Protein AF-0000000073686606 (afdb_homodimer)

Foldseek 3Di:
DPDPDPDPDDDDPDPVVVVVVVVVVVVCVVVPCQVVCVVVVQWHADPVFFQDIGGDPNVVVVVVVVVVVVVVVCVVVPADEDEFDQKDFCVLCVVVVNNVVQPPWWAWDDDDPTIMTGAQDCVSRVVCVVVVDDDDLVCPWHKYWYFDKHATRDDRVPRDPPPGGRIDTDRDMDIHHDPVCCVVVVD/DPDPDPDPDDDDPDPVVVVVVVVVVVVCVVVPCQVVCVVVVQWDADPVFFQDIGGDPNVVVVVVVVVVVVVVVCVVVPADEDEFDQKDFCVLCVVVVNNPVQVPWWAWDDDDPTIMTGAQDCVSRVVCVVVVDDDDLVCPWHKYWYFDKHATRDDRVPRDPPPGGRIDTDRDMDIHHDPVCCVVVVD

pLDDT: mean 83.79, std 16.21, range [30.33, 97.81]

Solvent-accessible surface area (backbone atoms only — not comparable to full-atom values): 20930 Å² total; per-residue (Å²): 133,82,76,81,70,84,74,82,80,82,87,56,97,42,70,63,56,41,48,50,47,49,50,50,47,50,53,47,55,68,62,27,60,65,54,48,26,47,76,66,47,19,36,51,75,46,85,55,27,68,39,28,59,33,26,30,46,61,26,29,51,55,52,49,51,50,50,52,51,50,52,52,53,35,47,76,69,61,34,36,49,33,42,60,63,48,52,31,32,48,66,60,37,49,74,68,68,40,44,80,71,42,63,79,37,34,49,52,33,72,55,94,96,43,52,28,26,41,31,70,62,62,64,69,58,51,50,50,61,63,62,70,48,92,79,60,77,84,60,53,63,43,36,41,26,31,75,47,65,26,30,34,50,61,59,78,89,64,52,44,73,90,78,33,47,26,46,49,67,49,86,47,65,47,78,47,57,49,79,82,49,41,62,63,71,75,100,132,83,77,82,72,84,74,83,80,79,87,55,96,41,70,64,56,40,50,50,48,48,49,50,48,49,52,46,56,70,62,28,60,64,53,49,27,47,76,64,48,19,35,51,75,47,86,54,26,68,40,28,60,33,27,30,47,61,25,27,50,53,51,50,51,51,50,53,50,51,51,52,53,35,48,75,70,62,33,36,49,33,41,60,64,49,52,32,32,48,66,59,38,49,72,68,67,42,43,80,71,41,63,78,38,34,50,50,34,73,54,94,94,42,52,30,25,43,31,70,61,61,63,66,58,51,50,52,61,61,61,71,49,93,76,60,78,86,61,52,64,43,37,41,27,31,74,46,67,26,31,32,50,60,59,78,91,63,50,43,73,90,78,34,46,26,46,50,69,49,87,48,66,48,77,46,59,48,76,81,49,41,62,64,70,74,100

Structure (mmCIF, N/CA/C/O backbone):
data_AF-0000000073686606-model_v1
#
loop_
_entity.id
_entity.type
_entity.pdbx_description
1 polymer 'threonine--tRNA ligase'
#
loop_
_atom_site.group_PDB
_atom_site.id
_atom_site.type_symbol
_atom_site.label_atom_id
_atom_site.label_alt_id
_atom_site.label_comp_id
_atom_site.label_asym_id
_atom_site.label_entity_id
_atom_site.label_seq_id
_atom_site.pdbx_PDB_ins_code
_atom_site.Cartn_x
_atom_site.Cartn_y
_atom_site.Cartn_z
_atom_site.occupancy
_atom_site.B_iso_or_equiv
_atom_site.auth_seq_id
_atom_site.auth_comp_id
_atom_site.auth_asym_id
_atom_site.auth_atom_id
_atom_site.pdbx_PDB_model_num
ATOM 1 N N . MET A 1 1 ? 7.488 15.188 32.594 1 30.33 1 MET A N 1
ATOM 2 C CA . MET A 1 1 ? 8.609 14.562 31.891 1 30.33 1 MET A CA 1
ATOM 3 C C . MET A 1 1 ? 9.422 15.609 31.141 1 30.33 1 MET A C 1
ATOM 5 O O . MET A 1 1 ? 8.867 16.391 30.359 1 30.33 1 MET A O 1
ATOM 9 N N . GLU A 1 2 ? 10.594 16.078 31.625 1 34.38 2 GLU A N 1
ATOM 10 C CA . GLU A 1 2 ? 11.438 17.141 31.078 1 34.38 2 GLU A CA 1
ATOM 11 C C . GLU A 1 2 ? 11.938 16.781 29.672 1 34.38 2 GLU A C 1
ATOM 13 O O . GLU A 1 2 ? 12.398 15.664 29.438 1 34.38 2 GLU A O 1
ATOM 18 N N . ALA A 1 3 ? 11.414 17.375 28.75 1 38.09 3 ALA A N 1
ATOM 19 C CA . ALA A 1 3 ? 11.75 17.125 27.359 1 38.09 3 ALA A CA 1
ATOM 20 C C . ALA A 1 3 ? 13.258 17.25 27.125 1 38.09 3 ALA A C 1
ATOM 22 O O . ALA A 1 3 ? 13.859 18.281 27.484 1 38.09 3 ALA A O 1
ATOM 23 N N . LEU A 1 4 ? 14.062 16.25 27.219 1 36.66 4 LEU A N 1
ATOM 24 C CA . LEU A 1 4 ? 15.492 16.266 26.938 1 36.66 4 LEU A CA 1
ATOM 25 C C . LEU A 1 4 ? 15.773 16.875 25.562 1 36.66 4 LEU A C 1
ATOM 27 O O . LEU A 1 4 ? 15.188 16.453 24.562 1 36.66 4 LEU A O 1
ATOM 31 N N . GLN A 1 5 ? 16.031 18.219 25.516 1 31.98 5 GLN A N 1
ATOM 32 C CA . GLN A 1 5 ? 16.438 18.906 24.297 1 31.98 5 GLN A CA 1
ATOM 33 C C . GLN A 1 5 ? 17.859 18.547 23.906 1 31.98 5 GLN A C 1
ATOM 35 O O . GLN A 1 5 ? 18.766 18.562 24.734 1 31.98 5 GLN A O 1
ATOM 40 N N . ARG A 1 6 ? 18.109 17.719 23.062 1 36.06 6 ARG A N 1
ATOM 41 C CA . ARG A 1 6 ? 19.453 17.484 22.547 1 36.06 6 ARG A CA 1
ATOM 42 C C . ARG A 1 6 ? 20.125 18.781 22.156 1 36.06 6 ARG A C 1
ATOM 44 O O . ARG A 1 6 ? 19.547 19.609 21.453 1 36.06 6 ARG A O 1
ATOM 51 N N . VAL A 1 7 ? 20.969 19.375 23.062 1 37.94 7 VAL A N 1
ATOM 52 C CA . VAL A 1 7 ? 21.766 20.562 22.75 1 37.94 7 VAL A CA 1
ATOM 53 C C . VAL A 1 7 ? 23.016 20.156 22 1 37.94 7 VAL A C 1
ATOM 55 O O . VAL A 1 7 ? 23.734 19.219 22.391 1 37.94 7 VAL A O 1
ATOM 58 N N . TYR A 1 8 ? 23.078 20.109 20.766 1 43.47 8 TYR A N 1
ATOM 59 C CA . TYR A 1 8 ? 24.312 19.922 20.016 1 43.47 8 TYR A CA 1
ATOM 60 C C . TYR A 1 8 ? 25.281 21.078 20.25 1 43.47 8 TYR A C 1
ATOM 62 O O . TYR A 1 8 ? 24.906 22.234 20.094 1 43.47 8 TYR A O 1
ATOM 70 N N . GLY A 1 9 ? 26.078 20.969 21.203 1 49.94 9 GLY A N 1
ATOM 71 C CA . GLY A 1 9 ? 27.141 21.953 21.391 1 49.94 9 GLY A CA 1
ATOM 72 C C . GLY A 1 9 ? 28.297 21.781 20.391 1 49.94 9 GLY A C 1
ATOM 73 O O . GLY A 1 9 ? 28.781 20.672 20.188 1 49.94 9 GLY A O 1
ATOM 74 N N . VAL A 1 10 ? 28.406 22.438 19.391 1 55.34 10 VAL A N 1
ATOM 75 C CA . VAL A 1 10 ? 29.547 22.469 18.484 1 55.34 10 VAL A CA 1
ATOM 76 C C . VAL A 1 10 ? 30.531 23.562 18.922 1 55.34 10 VAL A C 1
ATOM 78 O O . VAL A 1 10 ? 30.125 24.672 19.234 1 55.34 10 VAL A O 1
ATOM 81 N N . SER A 1 11 ? 31.734 23.25 19.375 1 63.41 11 SER A N 1
ATOM 82 C CA . SER A 1 11 ? 32.812 24.188 19.688 1 63.41 11 SER A CA 1
ATOM 83 C C . SER A 1 11 ? 33.719 24.406 18.5 1 63.41 11 SER A C 1
ATOM 85 O O . SER A 1 11 ? 34.031 23.469 17.766 1 63.41 11 SER A O 1
ATOM 87 N N . PHE A 1 12 ? 33.75 25.672 18.188 1 65.38 12 PHE A N 1
ATOM 88 C CA . PHE A 1 12 ? 34.656 26.031 17.109 1 65.38 12 PHE A CA 1
ATOM 89 C C . PHE A 1 12 ? 35.844 26.828 17.641 1 65.38 12 PHE A C 1
ATOM 91 O O . PHE A 1 12 ? 35.719 27.594 18.594 1 65.38 12 PHE A O 1
ATOM 98 N N . PRO A 1 13 ? 37 26.547 17.141 1 71.5 13 PRO A N 1
ATOM 99 C CA . PRO A 1 13 ? 38.188 27.297 17.562 1 71.5 13 PRO A CA 1
ATOM 100 C C . PRO A 1 13 ? 38.094 28.797 17.234 1 71.5 13 PRO A C 1
ATOM 102 O O . PRO A 1 13 ? 38.719 29.625 17.891 1 71.5 13 PRO A O 1
ATOM 105 N N . ASP A 1 14 ? 37.5 29.047 16.094 1 71.06 14 ASP A N 1
ATOM 106 C CA . ASP A 1 14 ? 37.375 30.453 15.719 1 71.06 14 ASP A CA 1
ATOM 107 C C . ASP A 1 14 ? 35.938 30.812 15.375 1 71.06 14 ASP A C 1
ATOM 109 O O . ASP A 1 14 ? 35.125 29.922 15.055 1 71.06 14 ASP A O 1
ATOM 113 N N . VAL A 1 15 ? 35.688 32.094 15.633 1 73.06 15 VAL A N 1
ATOM 114 C CA . VAL A 1 15 ? 34.375 32.656 15.445 1 73.06 15 VAL A CA 1
ATOM 115 C C . VAL A 1 15 ? 33.906 32.469 14 1 73.06 15 VAL A C 1
ATOM 117 O O . VAL A 1 15 ? 32.719 32.25 13.734 1 73.06 15 VAL A O 1
ATOM 120 N N . GLU A 1 16 ? 34.812 32.531 13.148 1 73 16 GLU A N 1
ATOM 121 C CA . GLU A 1 16 ? 34.5 32.406 11.734 1 73 16 GLU A CA 1
ATOM 122 C C . GLU A 1 16 ? 33.969 31.016 11.414 1 73 16 GLU A C 1
ATOM 124 O O . GLU A 1 16 ? 33.031 30.875 10.617 1 73 16 GLU A O 1
ATOM 129 N N . MET A 1 17 ? 34.594 30.109 11.977 1 69.88 17 MET A N 1
ATOM 130 C CA . MET A 1 17 ? 34.156 28.734 11.773 1 69.88 17 MET A CA 1
ATOM 131 C C . MET A 1 17 ? 32.781 28.516 12.359 1 69.88 17 MET A C 1
ATOM 133 O O . MET A 1 17 ? 31.953 27.797 11.789 1 69.88 17 MET A O 1
ATOM 137 N N . MET A 1 18 ? 32.625 29.234 13.438 1 68.25 18 MET A N 1
ATOM 138 C CA . MET A 1 18 ? 31.312 29.141 14.055 1 68.25 18 MET A CA 1
ATOM 139 C C . MET A 1 18 ? 30.25 29.797 13.18 1 68.25 18 MET A C 1
ATOM 141 O O . MET A 1 18 ? 29.141 29.281 13.055 1 68.25 18 MET A O 1
ATOM 145 N N . ALA A 1 19 ? 30.656 30.891 12.664 1 69.69 19 ALA A N 1
ATOM 146 C CA . ALA A 1 19 ? 29.734 31.594 11.781 1 69.69 19 ALA A CA 1
ATOM 147 C C . ALA A 1 19 ? 29.422 30.781 10.539 1 69.69 19 ALA A C 1
ATOM 149 O O . ALA A 1 19 ? 28.266 30.719 10.094 1 69.69 19 ALA A O 1
ATOM 150 N N . ALA A 1 20 ? 30.391 30.219 9.992 1 69.56 20 ALA A N 1
ATOM 151 C CA . ALA A 1 20 ? 30.203 29.375 8.812 1 69.56 20 ALA A CA 1
ATOM 152 C C . ALA A 1 20 ? 29.328 28.172 9.117 1 69.56 20 ALA A C 1
ATOM 154 O O . ALA A 1 20 ? 28.484 27.797 8.312 1 69.56 20 ALA A O 1
ATOM 155 N N . TRP A 1 21 ? 29.625 27.656 10.18 1 66.38 21 TRP A N 1
ATOM 156 C CA . TRP A 1 21 ? 28.812 26.516 10.625 1 66.38 21 TRP A CA 1
ATOM 157 C C . TRP A 1 21 ? 27.375 26.938 10.836 1 66.38 21 TRP A C 1
ATOM 159 O O . TRP A 1 21 ? 26.438 26.25 10.406 1 66.38 21 TRP A O 1
ATOM 169 N N . ALA A 1 22 ? 27.297 28.047 11.461 1 66.5 22 ALA A N 1
ATOM 170 C CA . ALA A 1 22 ? 25.953 28.547 11.711 1 66.5 22 ALA A CA 1
ATOM 171 C C . ALA A 1 22 ? 25.203 28.828 10.406 1 66.5 22 ALA A C 1
ATOM 173 O O . ALA A 1 22 ? 24.016 28.516 10.281 1 66.5 22 ALA A O 1
ATOM 174 N N . LYS A 1 23 ? 25.891 29.453 9.539 1 68 23 LYS A N 1
ATOM 175 C CA . LYS A 1 23 ? 25.297 29.719 8.227 1 68 23 LYS A CA 1
ATOM 176 C C . LYS A 1 23 ? 24.938 28.438 7.504 1 68 23 LYS A C 1
ATOM 178 O O . LYS A 1 23 ? 23.875 28.344 6.891 1 68 23 LYS A O 1
ATOM 183 N N . SER A 1 24 ? 25.797 27.531 7.527 1 65.31 24 SER A N 1
ATOM 184 C CA . SER A 1 24 ? 25.547 26.25 6.895 1 65.31 24 SER A CA 1
ATOM 185 C C . SER A 1 24 ? 24.344 25.547 7.531 1 65.31 24 SER A C 1
ATOM 187 O O . SER A 1 24 ? 23.516 24.953 6.832 1 65.31 24 SER A O 1
ATOM 189 N N . ARG A 1 25 ? 24.359 25.688 8.773 1 63.81 25 ARG A N 1
ATOM 190 C CA . ARG A 1 25 ? 23.25 25.094 9.508 1 63.81 25 ARG A CA 1
ATOM 191 C C . ARG A 1 25 ? 21.938 25.781 9.156 1 63.81 25 ARG A C 1
ATOM 193 O O . ARG A 1 25 ? 20.891 25.125 9.031 1 63.81 25 ARG A O 1
ATOM 200 N N . GLN A 1 26 ? 22.016 27.109 9.086 1 62.22 26 GLN A N 1
ATOM 201 C CA . GLN A 1 26 ? 20.828 27.859 8.703 1 62.22 26 GLN A CA 1
ATOM 202 C C . GLN A 1 26 ? 20.375 27.484 7.293 1 62.22 26 GLN A C 1
ATOM 204 O O . GLN A 1 26 ? 19.172 27.328 7.043 1 62.22 26 GLN A O 1
ATOM 209 N N . GLU A 1 27 ? 21.266 27.391 6.469 1 64.19 27 GLU A N 1
ATOM 210 C CA . GLU A 1 27 ? 20.938 26.984 5.105 1 64.19 27 GLU A CA 1
ATOM 211 C C . GLU A 1 27 ? 20.359 25.562 5.082 1 64.19 27 GLU A C 1
ATOM 213 O O . GLU A 1 27 ? 19.406 25.297 4.352 1 64.19 27 GLU A O 1
ATOM 218 N N . ALA A 1 28 ? 21 24.781 5.855 1 63.81 28 ALA A N 1
ATOM 219 C CA . ALA A 1 28 ? 20.516 23.406 5.938 1 63.81 28 ALA A CA 1
ATOM 220 C C . ALA A 1 28 ? 19.094 23.359 6.504 1 63.81 28 ALA A C 1
ATOM 222 O O . ALA A 1 28 ? 18.266 22.578 6.039 1 63.81 28 ALA A O 1
ATOM 223 N N . ARG A 1 29 ? 18.969 24.172 7.496 1 66.62 29 ARG A N 1
ATOM 224 C CA . ARG A 1 29 ? 17.641 24.219 8.109 1 66.62 29 ARG A CA 1
ATOM 225 C C . ARG A 1 29 ? 16.594 24.75 7.129 1 66.62 29 ARG A C 1
ATOM 227 O O . ARG A 1 29 ? 15.453 24.297 7.137 1 66.62 29 ARG A O 1
ATOM 234 N N . SER A 1 30 ? 17.062 25.688 6.332 1 69.12 30 SER A N 1
ATOM 235 C CA . SER A 1 30 ? 16.125 26.234 5.363 1 69.12 30 SER A CA 1
ATOM 236 C C . SER A 1 30 ? 15.781 25.234 4.27 1 69.12 30 SER A C 1
ATOM 238 O O . SER A 1 30 ? 14.742 25.328 3.623 1 69.12 30 SER A O 1
ATOM 240 N N . ARG A 1 31 ? 16.625 24.25 4.133 1 70.88 31 ARG A N 1
ATOM 241 C CA . ARG A 1 31 ? 16.422 23.25 3.096 1 70.88 31 ARG A CA 1
ATOM 242 C C . ARG A 1 31 ? 15.898 21.953 3.689 1 70.88 31 ARG A C 1
ATOM 244 O O . ARG A 1 31 ? 15.742 20.953 2.979 1 70.88 31 ARG A O 1
ATOM 251 N N . ASP A 1 32 ? 15.711 22.109 4.902 1 79.69 32 ASP A N 1
ATOM 252 C CA . ASP A 1 32 ? 15.164 20.938 5.57 1 79.69 32 ASP A CA 1
ATOM 253 C C . ASP A 1 32 ? 13.812 20.547 4.984 1 79.69 32 ASP A C 1
ATOM 255 O O . ASP A 1 32 ? 12.875 21.344 4.984 1 79.69 32 ASP A O 1
ATOM 259 N N . HIS A 1 33 ? 13.727 19.359 4.48 1 83.25 33 HIS A N 1
ATOM 260 C CA . HIS A 1 33 ? 12.523 18.922 3.791 1 83.25 33 HIS A CA 1
ATOM 261 C C . HIS A 1 33 ? 11.32 18.906 4.734 1 83.25 33 HIS A C 1
ATOM 263 O O . HIS A 1 33 ? 10.18 19.016 4.289 1 83.25 33 HIS A O 1
ATOM 269 N N . ARG A 1 34 ? 11.617 18.797 5.965 1 84.31 34 ARG A N 1
ATOM 270 C CA . ARG A 1 34 ? 10.523 18.781 6.93 1 84.31 34 ARG A CA 1
ATOM 271 C C . ARG A 1 34 ? 9.852 20.156 7.004 1 84.31 34 ARG A C 1
ATOM 273 O O . ARG A 1 34 ? 8.633 20.25 7.172 1 84.31 34 ARG A O 1
ATOM 280 N N . ARG A 1 35 ? 10.633 21.094 6.918 1 82.94 35 ARG A N 1
ATOM 281 C CA . ARG A 1 35 ? 10.102 22.453 6.922 1 82.94 35 ARG A CA 1
ATOM 282 C C . ARG A 1 35 ? 9.414 22.766 5.598 1 82.94 35 ARG A C 1
ATOM 284 O O . ARG A 1 35 ? 8.273 23.234 5.582 1 82.94 35 ARG A O 1
ATOM 291 N N . ILE A 1 36 ? 10.117 22.516 4.531 1 85 36 ILE A N 1
ATOM 292 C CA . ILE A 1 36 ? 9.609 22.812 3.197 1 85 36 ILE A CA 1
ATOM 293 C C . ILE A 1 36 ? 8.328 22.016 2.943 1 85 36 ILE A C 1
ATOM 295 O O . ILE A 1 36 ? 7.379 22.531 2.355 1 85 36 ILE A O 1
ATOM 299 N N . GLY A 1 37 ? 8.312 20.797 3.297 1 88.06 37 GLY A N 1
ATOM 300 C CA . GLY A 1 37 ? 7.148 19.938 3.092 1 88.06 37 GLY A CA 1
ATOM 301 C C . GLY A 1 37 ? 5.895 20.469 3.764 1 88.06 37 GLY A C 1
ATOM 302 O O . GLY A 1 37 ? 4.812 20.453 3.174 1 88.06 37 GLY A O 1
ATOM 303 N N . LYS A 1 38 ? 6.141 20.969 4.938 1 85.88 38 LYS A N 1
ATOM 304 C CA . LYS A 1 38 ? 5.012 21.516 5.68 1 85.88 38 LYS A CA 1
ATOM 305 C C . LYS A 1 38 ? 4.57 22.859 5.094 1 85.88 38 LYS A C 1
ATOM 307 O O . LYS A 1 38 ? 3.375 23.094 4.887 1 85.88 38 LYS A O 1
ATOM 312 N N . GLU A 1 39 ? 5.523 23.703 4.801 1 88.75 39 GLU A N 1
ATOM 313 C CA . GLU A 1 39 ? 5.223 25.031 4.289 1 88.75 39 GLU A CA 1
ATOM 314 C C . GLU A 1 39 ? 4.512 24.953 2.941 1 88.75 39 GLU A C 1
ATOM 316 O O . GLU A 1 39 ? 3.615 25.75 2.66 1 88.75 39 GLU A O 1
ATOM 321 N N . GLN A 1 40 ? 4.902 24 2.211 1 92.69 40 GLN A N 1
ATOM 322 C CA . GLN A 1 40 ? 4.328 23.859 0.876 1 92.69 40 GLN A CA 1
ATOM 323 C C . GLN A 1 40 ? 3.162 22.875 0.873 1 92.69 40 GLN A C 1
ATOM 325 O O . GLN A 1 40 ? 2.662 22.5 -0.19 1 92.69 40 GLN A O 1
ATOM 330 N N . GLU A 1 41 ? 2.775 22.438 1.996 1 93.88 41 GLU A N 1
ATOM 331 C CA . GLU A 1 41 ? 1.649 21.516 2.184 1 93.88 41 GLU A CA 1
ATOM 332 C C . GLU A 1 41 ? 1.819 20.25 1.348 1 93.88 41 GLU A C 1
ATOM 334 O O . GLU A 1 41 ? 0.889 19.828 0.66 1 93.88 41 GLU A O 1
ATOM 339 N N . LEU A 1 42 ? 3.029 19.766 1.354 1 95.56 42 LEU A N 1
ATOM 340 C CA . LEU A 1 42 ? 3.314 18.547 0.617 1 95.56 42 LEU A CA 1
ATOM 341 C C . LEU A 1 42 ? 2.941 17.312 1.438 1 95.56 42 LEU A C 1
ATOM 343 O O . LEU A 1 42 ? 2.32 16.375 0.923 1 95.56 42 LEU A O 1
ATOM 347 N N . PHE A 1 43 ? 3.355 17.312 2.688 1 96.75 43 PHE A N 1
ATOM 348 C CA . PHE A 1 43 ? 3.129 16.156 3.555 1 96.75 43 PHE A CA 1
ATOM 349 C C . PHE A 1 43 ? 3.209 16.562 5.023 1 96.75 43 PHE A C 1
ATOM 351 O O . PHE A 1 43 ? 3.58 17.703 5.34 1 96.75 43 PHE A O 1
ATOM 358 N N . PHE A 1 44 ? 2.814 15.734 5.902 1 96 44 PHE A N 1
ATOM 359 C CA . PHE A 1 44 ? 2.963 15.922 7.34 1 96 44 PHE A CA 1
ATOM 360 C C . PHE A 1 44 ? 3.033 14.578 8.055 1 96 44 PHE A C 1
ATOM 362 O O . PHE A 1 44 ? 2.922 13.531 7.422 1 96 44 PHE A O 1
ATOM 369 N N . PHE A 1 45 ? 3.369 14.641 9.312 1 95.12 45 PHE A N 1
ATOM 370 C CA . PHE A 1 45 ? 3.404 13.453 10.164 1 95.12 45 PHE A CA 1
ATOM 371 C C . PHE A 1 45 ? 2.453 13.609 11.344 1 95.12 45 PHE A C 1
ATOM 373 O O . PHE A 1 45 ? 2.094 14.727 11.719 1 95.12 45 PHE A O 1
ATOM 380 N N . HIS A 1 46 ? 1.995 12.547 11.844 1 95.31 46 HIS A N 1
ATOM 381 C CA . HIS A 1 46 ? 1.031 12.555 12.938 1 95.31 46 HIS A CA 1
ATOM 382 C C . HIS A 1 46 ? 1.372 11.5 13.984 1 95.31 46 HIS A C 1
ATOM 384 O O . HIS A 1 46 ? 1.81 10.398 13.641 1 95.31 46 HIS A O 1
ATOM 390 N N . ASP A 1 47 ? 1.019 11.742 15.195 1 94.81 47 ASP A N 1
ATOM 391 C CA . ASP A 1 47 ? 1.376 10.875 16.312 1 94.81 47 ASP A CA 1
ATOM 392 C C . ASP A 1 47 ? 0.559 9.586 16.281 1 94.81 47 ASP A C 1
ATOM 394 O O . ASP A 1 47 ? 0.961 8.57 16.859 1 94.81 47 ASP A O 1
ATOM 398 N N . LEU A 1 48 ? -0.546 9.555 15.617 1 95.06 48 LEU A N 1
ATOM 399 C CA . LEU A 1 48 ? -1.398 8.375 15.562 1 95.06 48 LEU A CA 1
ATOM 400 C C . LEU A 1 48 ? -0.913 7.402 14.492 1 95.06 48 LEU A C 1
ATOM 402 O O . LEU A 1 48 ? -1.429 6.289 14.375 1 95.06 48 LEU A O 1
ATOM 406 N N . SER A 1 49 ? 0.081 7.746 13.75 1 96.38 49 SER A N 1
ATOM 407 C CA . SER A 1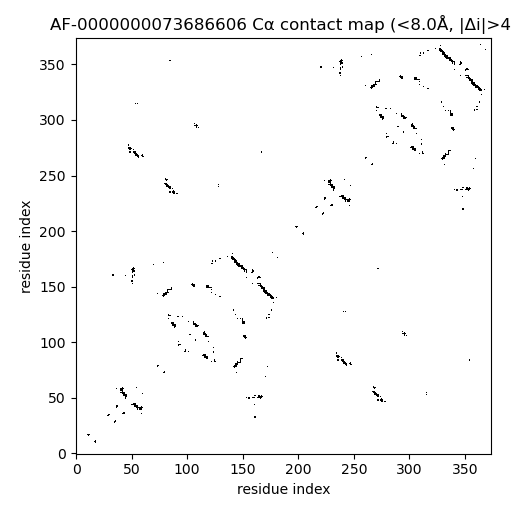 49 ? 0.8 6.879 12.82 1 96.38 49 SER A CA 1
ATOM 408 C C . SER A 1 49 ? 2.266 7.285 12.711 1 96.38 49 SER A C 1
ATOM 410 O O . SER A 1 49 ? 2.715 7.727 11.648 1 96.38 49 SER A O 1
ATOM 412 N N . PRO A 1 50 ? 2.988 7.051 13.75 1 95.56 50 PRO A N 1
ATOM 413 C CA . PRO A 1 50 ? 4.371 7.535 13.781 1 95.56 50 PRO A CA 1
ATOM 414 C C . PRO A 1 50 ? 5.254 6.867 12.727 1 95.56 50 PRO A C 1
ATOM 416 O O . PRO A 1 50 ? 5.176 5.652 12.531 1 95.56 50 PRO A O 1
ATOM 419 N N . GLY A 1 51 ? 6.086 7.688 12.109 1 95.06 51 GLY A N 1
ATOM 420 C CA . GLY A 1 51 ? 7.027 7.172 11.125 1 95.06 51 GLY A CA 1
ATOM 421 C C . GLY A 1 51 ? 6.395 6.934 9.766 1 95.06 51 GLY A C 1
ATOM 422 O O . GLY A 1 51 ? 7.035 6.387 8.867 1 95.06 51 GLY A O 1
ATOM 423 N N . SER A 1 52 ? 5.141 7.301 9.594 1 97.06 52 SER A N 1
ATOM 424 C CA . SER A 1 52 ? 4.43 7.176 8.32 1 97.06 52 SER A CA 1
ATOM 425 C C . SER A 1 52 ? 3.969 8.539 7.809 1 97.06 52 SER A C 1
ATOM 427 O O . SER A 1 52 ? 3.252 9.258 8.508 1 97.06 52 SER A O 1
ATOM 429 N N . CYS A 1 53 ? 4.336 8.789 6.617 1 96.75 53 CYS A N 1
ATOM 430 C CA . CYS A 1 53 ? 4.082 10.102 6.035 1 96.75 53 CYS A CA 1
ATOM 431 C C . CYS A 1 53 ? 2.662 10.188 5.484 1 96.75 53 CYS A C 1
ATOM 433 O O . CYS A 1 53 ? 2.18 9.25 4.855 1 96.75 53 CYS A O 1
ATOM 435 N N . PHE A 1 54 ? 1.992 11.312 5.75 1 97.81 54 PHE A N 1
ATOM 436 C CA . PHE A 1 54 ? 0.756 11.688 5.074 1 97.81 54 PHE A CA 1
ATOM 437 C C . PHE A 1 54 ? 1.042 12.609 3.896 1 97.81 54 PHE A C 1
ATOM 439 O O . PHE A 1 54 ? 1.435 13.766 4.086 1 97.81 54 PHE A O 1
ATOM 446 N N . PHE A 1 55 ? 0.826 12.125 2.727 1 97.75 55 PHE A N 1
ATOM 447 C CA . PHE A 1 55 ? 1.025 12.992 1.57 1 97.75 55 PHE A CA 1
ATOM 448 C C . PHE A 1 55 ? -0.26 13.734 1.22 1 97.75 55 PHE A C 1
ATOM 450 O O . PHE A 1 55 ? -1.275 13.109 0.905 1 97.75 55 PHE A O 1
ATOM 457 N N . LEU A 1 56 ? -0.184 15.008 1.274 1 97.5 56 LEU A N 1
ATOM 458 C CA . LEU A 1 56 ? -1.29 15.875 0.876 1 97.5 56 LEU A CA 1
ATOM 459 C C . LEU A 1 56 ? -1.365 15.992 -0.642 1 97.5 56 LEU A C 1
ATOM 461 O O . LEU A 1 56 ? -0.554 15.406 -1.357 1 97.5 56 LEU A O 1
ATOM 465 N N . PRO A 1 57 ? -2.346 16.656 -1.167 1 97 57 PRO A N 1
ATOM 466 C CA . PRO A 1 57 ? -2.559 16.641 -2.615 1 97 57 PRO A CA 1
ATOM 467 C C . PRO A 1 57 ? -1.314 17.031 -3.402 1 97 57 PRO A C 1
ATOM 469 O O . PRO A 1 57 ? -0.944 16.375 -4.367 1 97 57 PRO A O 1
ATOM 472 N N . ARG A 1 58 ? -0.678 18.062 -3.016 1 96.62 58 ARG A N 1
ATOM 473 C CA . ARG A 1 58 ? 0.524 18.484 -3.725 1 96.62 58 ARG A CA 1
ATOM 474 C C . ARG A 1 58 ? 1.642 17.453 -3.574 1 96.62 58 ARG A C 1
ATOM 476 O O . ARG A 1 58 ? 2.381 17.188 -4.527 1 96.62 58 ARG A O 1
ATOM 483 N N . GLY A 1 59 ? 1.767 16.938 -2.395 1 96.69 59 GLY A N 1
ATOM 484 C CA . GLY A 1 59 ? 2.746 15.875 -2.172 1 96.69 59 GLY A CA 1
ATOM 485 C C . GLY A 1 59 ? 2.445 14.609 -2.949 1 96.69 59 GLY A C 1
ATOM 486 O O . GLY A 1 59 ? 3.354 13.984 -3.496 1 96.69 59 GLY A O 1
ATOM 487 N N . ALA A 1 60 ? 1.205 14.266 -2.969 1 96.81 60 ALA A N 1
ATOM 488 C CA . ALA A 1 60 ? 0.783 13.086 -3.715 1 96.81 60 ALA A CA 1
ATOM 489 C C . ALA A 1 60 ? 1.075 13.242 -5.203 1 96.81 60 ALA A C 1
ATOM 491 O O . ALA A 1 60 ? 1.415 12.273 -5.883 1 96.81 60 ALA A O 1
ATOM 492 N N . PHE A 1 61 ? 0.933 14.414 -5.703 1 95.94 61 PHE A N 1
ATOM 493 C CA . PHE A 1 61 ? 1.24 14.695 -7.102 1 95.94 61 PHE A CA 1
ATOM 494 C C . PHE A 1 61 ? 2.711 14.422 -7.398 1 95.94 61 PHE A C 1
ATOM 496 O O . PHE A 1 61 ? 3.037 13.758 -8.383 1 95.94 61 PHE A O 1
ATOM 503 N N . VAL A 1 62 ? 3.525 14.938 -6.562 1 95.5 62 VAL A N 1
ATOM 504 C CA . VAL A 1 62 ? 4.961 14.727 -6.723 1 95.5 62 VAL A CA 1
ATOM 505 C C . VAL A 1 62 ? 5.277 13.234 -6.605 1 95.5 62 VAL A C 1
ATOM 507 O O . VAL A 1 62 ? 6.031 12.688 -7.414 1 95.5 62 VAL A O 1
ATOM 510 N N . TYR A 1 63 ? 4.707 12.609 -5.617 1 94.81 63 TYR A N 1
ATOM 511 C CA . TYR A 1 63 ? 4.879 11.18 -5.391 1 94.81 63 TYR A CA 1
ATOM 512 C C . TYR A 1 63 ? 4.52 10.383 -6.637 1 94.81 63 TYR A C 1
ATOM 514 O O . TYR A 1 63 ? 5.301 9.547 -7.094 1 94.81 63 TYR A O 1
ATOM 522 N N . ARG A 1 64 ? 3.432 10.641 -7.172 1 93.5 64 ARG A N 1
ATOM 523 C CA . ARG A 1 64 ? 2.941 9.922 -8.344 1 93.5 64 ARG A CA 1
ATOM 524 C C . ARG A 1 64 ? 3.834 10.18 -9.555 1 93.5 64 ARG A C 1
ATOM 526 O O . ARG A 1 64 ? 4.074 9.273 -10.359 1 93.5 64 ARG A O 1
ATOM 533 N N . ALA A 1 65 ? 4.238 11.391 -9.688 1 95.12 65 ALA A N 1
ATOM 534 C CA . ALA A 1 65 ? 5.133 11.727 -10.789 1 95.12 65 ALA A CA 1
ATOM 535 C C . ALA A 1 65 ? 6.418 10.906 -10.719 1 95.12 65 ALA A C 1
ATOM 537 O O . ALA A 1 65 ? 6.926 10.438 -11.742 1 95.12 65 ALA A O 1
ATOM 538 N N . LEU A 1 66 ? 6.926 10.758 -9.523 1 94.5 66 LEU A N 1
ATOM 539 C CA . LEU A 1 66 ? 8.133 9.961 -9.328 1 94.5 66 LEU A CA 1
ATOM 540 C C . LEU A 1 66 ? 7.867 8.492 -9.656 1 94.5 66 LEU A C 1
ATOM 542 O O . LEU A 1 66 ? 8.695 7.84 -10.297 1 94.5 66 LEU A O 1
ATOM 546 N N . VAL A 1 67 ? 6.77 7.992 -9.211 1 93.75 67 VAL A N 1
ATOM 547 C CA . VAL A 1 67 ? 6.398 6.609 -9.492 1 93.75 67 VAL A CA 1
ATOM 548 C C . VAL A 1 67 ? 6.293 6.398 -11.008 1 93.75 67 VAL A C 1
ATOM 550 O O . VAL A 1 67 ? 6.801 5.41 -11.539 1 93.75 67 VAL A O 1
ATOM 553 N N . ASP A 1 68 ? 5.641 7.324 -11.68 1 93.06 68 ASP A N 1
ATOM 554 C CA . ASP A 1 68 ? 5.48 7.23 -13.125 1 93.06 68 ASP A CA 1
ATOM 555 C C . ASP A 1 68 ? 6.836 7.234 -13.828 1 93.06 68 ASP A C 1
ATOM 557 O O . ASP A 1 68 ? 7.051 6.477 -14.781 1 93.06 68 ASP A O 1
ATOM 561 N N . PHE A 1 69 ? 7.703 8.094 -13.305 1 95.12 69 PHE A N 1
ATOM 562 C CA . PHE A 1 69 ? 9.047 8.156 -13.867 1 95.12 69 PHE A CA 1
ATOM 563 C C . PHE A 1 69 ? 9.758 6.816 -13.703 1 95.12 69 PHE A C 1
ATOM 565 O O . PHE A 1 69 ? 10.336 6.293 -14.664 1 95.12 69 PHE A O 1
ATOM 572 N N . MET A 1 70 ? 9.719 6.242 -12.531 1 94.38 70 MET A N 1
ATOM 573 C CA . MET A 1 70 ? 10.383 4.973 -12.25 1 94.38 70 MET A CA 1
ATOM 574 C C . MET A 1 70 ? 9.766 3.844 -13.062 1 94.38 70 MET A C 1
ATOM 576 O O . MET A 1 70 ? 10.477 2.939 -13.516 1 94.38 70 MET A O 1
ATOM 580 N N . ARG A 1 71 ? 8.5 3.871 -13.156 1 94.19 71 ARG A N 1
ATOM 581 C CA . ARG A 1 71 ? 7.809 2.867 -13.953 1 94.19 71 ARG A CA 1
ATOM 582 C C . ARG A 1 71 ? 8.297 2.879 -15.398 1 94.19 71 ARG A C 1
ATOM 584 O O . ARG A 1 71 ? 8.492 1.822 -16 1 94.19 71 ARG A O 1
ATOM 591 N N . GLU A 1 72 ? 8.461 4.07 -15.977 1 94.88 72 GLU A N 1
ATOM 592 C CA . GLU A 1 72 ? 8.977 4.199 -17.328 1 94.88 72 GLU A CA 1
ATOM 593 C C . GLU A 1 72 ? 10.391 3.635 -17.438 1 94.88 72 GLU A C 1
ATOM 595 O O . GLU A 1 72 ? 10.727 2.951 -18.406 1 94.88 72 GLU A O 1
ATOM 600 N N . GLU A 1 73 ? 11.188 3.953 -16.422 1 94.5 73 GLU A N 1
ATOM 601 C CA . GLU A 1 73 ? 12.547 3.42 -16.406 1 94.5 73 GLU A CA 1
ATOM 602 C C . GLU A 1 73 ? 12.539 1.896 -16.328 1 94.5 73 GLU A C 1
ATOM 604 O O . GLU A 1 73 ? 13.328 1.234 -17 1 94.5 73 GLU A O 1
ATOM 609 N N . ASP A 1 74 ? 11.68 1.401 -15.492 1 94 74 ASP A N 1
ATOM 610 C CA . ASP A 1 74 ? 11.555 -0.048 -15.375 1 94 74 ASP A CA 1
ATOM 611 C C . ASP A 1 74 ? 11.18 -0.68 -16.719 1 94 74 ASP A C 1
ATOM 613 O O . ASP A 1 74 ? 11.773 -1.687 -17.109 1 94 74 ASP A O 1
ATOM 617 N N . ARG A 1 75 ? 10.273 -0.135 -17.406 1 93.62 75 ARG A N 1
ATOM 618 C CA . ARG A 1 75 ? 9.844 -0.646 -18.703 1 93.62 75 ARG A CA 1
ATOM 619 C C . ARG A 1 75 ? 10.992 -0.624 -19.703 1 93.62 75 ARG A C 1
ATOM 621 O O . ARG A 1 75 ? 11.188 -1.579 -20.453 1 93.62 75 ARG A O 1
ATOM 628 N N . ARG A 1 76 ? 11.727 0.386 -19.688 1 94.75 76 ARG A N 1
ATOM 629 C CA . ARG A 1 76 ? 12.859 0.53 -20.609 1 94.75 76 ARG A CA 1
ATOM 630 C C . ARG A 1 76 ? 13.898 -0.559 -20.359 1 94.75 76 ARG A C 1
ATOM 632 O O . ARG A 1 76 ? 14.641 -0.931 -21.281 1 94.75 76 ARG A O 1
ATOM 639 N N . HIS A 1 77 ? 13.914 -1.011 -19.156 1 94 77 HIS A N 1
ATOM 640 C CA . HIS A 1 77 ? 14.914 -2.016 -18.797 1 94 77 HIS A CA 1
ATOM 641 C C . HIS A 1 77 ? 14.281 -3.402 -18.703 1 94 77 HIS A C 1
ATOM 643 O O . HIS A 1 77 ? 14.828 -4.293 -18.047 1 94 77 HIS A O 1
ATOM 649 N N . ASP A 1 78 ? 13.086 -3.539 -19.188 1 94.25 78 ASP A N 1
ATOM 650 C CA . ASP A 1 78 ? 12.406 -4.809 -19.422 1 94.25 78 ASP A CA 1
ATOM 651 C C . ASP A 1 78 ? 11.961 -5.441 -18.109 1 94.25 78 ASP A C 1
ATOM 653 O O . ASP A 1 78 ? 11.992 -6.664 -17.953 1 94.25 78 ASP A O 1
ATOM 657 N N . PHE A 1 79 ? 11.672 -4.598 -17.172 1 96.19 79 PHE A N 1
ATOM 658 C CA . PHE A 1 79 ? 11.031 -5.086 -15.953 1 96.19 79 PHE A CA 1
ATOM 659 C C . PHE A 1 79 ? 9.516 -5.129 -16.109 1 96.19 79 PHE A C 1
ATOM 661 O O . PHE A 1 79 ? 8.93 -4.234 -16.719 1 96.19 79 PHE A O 1
ATOM 668 N N . ALA A 1 80 ? 8.945 -6.18 -15.57 1 95.81 80 ALA A N 1
ATOM 669 C CA . ALA A 1 80 ? 7.492 -6.301 -15.539 1 95.81 80 ALA A CA 1
ATOM 670 C C . ALA A 1 80 ? 6.945 -5.945 -14.156 1 95.81 80 ALA A C 1
ATOM 672 O O . ALA A 1 80 ? 7.414 -6.473 -13.141 1 95.81 80 ALA A O 1
ATOM 673 N N . GLU A 1 81 ? 5.996 -5.125 -14.125 1 96.44 81 GLU A N 1
ATOM 674 C CA . GLU A 1 81 ? 5.398 -4.699 -12.867 1 96.44 81 GLU A CA 1
ATOM 675 C C . GLU A 1 81 ? 4.496 -5.789 -12.289 1 96.44 81 GLU A C 1
ATOM 677 O O . GLU A 1 81 ? 3.738 -6.426 -13.023 1 96.44 81 GLU A O 1
ATOM 682 N N . VAL A 1 82 ? 4.668 -6.07 -11.062 1 97.31 82 VAL A N 1
ATOM 683 C CA . VAL A 1 82 ? 3.812 -6.984 -10.312 1 97.31 82 VAL A CA 1
ATOM 684 C C . VAL A 1 82 ? 3.275 -6.293 -9.062 1 97.31 82 VAL A C 1
ATOM 686 O O . VAL A 1 82 ? 3.717 -5.195 -8.719 1 97.31 82 VAL A O 1
ATOM 689 N N . VAL A 1 83 ? 2.252 -6.793 -8.438 1 96.38 83 VAL A N 1
ATOM 690 C CA . VAL A 1 83 ? 1.708 -6.32 -7.168 1 96.38 83 VAL A CA 1
ATOM 691 C C . VAL A 1 83 ? 1.678 -7.465 -6.16 1 96.38 83 VAL A C 1
ATOM 693 O O . VAL A 1 83 ? 0.985 -8.461 -6.367 1 96.38 83 VAL A O 1
ATOM 696 N N . SER A 1 84 ? 2.467 -7.355 -5.117 1 96.56 84 SER A N 1
ATOM 697 C CA . SER A 1 84 ? 2.57 -8.422 -4.125 1 96.56 84 SER A CA 1
ATOM 698 C C . SER A 1 84 ? 1.904 -8.031 -2.812 1 96.56 84 SER A C 1
ATOM 700 O O . SER A 1 84 ? 1.673 -6.844 -2.561 1 96.56 84 SER A O 1
ATOM 702 N N . PRO A 1 85 ? 1.572 -8.922 -2 1 97.19 85 PRO A N 1
ATOM 703 C CA . PRO A 1 85 ? 0.953 -8.664 -0.698 1 97.19 85 PRO A CA 1
ATOM 704 C C . PRO A 1 85 ? 1.861 -7.875 0.242 1 97.19 85 PRO A C 1
ATOM 706 O O . PRO A 1 85 ? 3.055 -7.723 -0.031 1 97.19 85 PRO A O 1
ATOM 709 N N . ASN A 1 86 ? 1.213 -7.387 1.32 1 96.5 86 ASN A N 1
ATOM 710 C CA . ASN A 1 86 ? 1.949 -6.629 2.326 1 96.5 86 ASN A CA 1
ATOM 711 C C . ASN A 1 86 ? 2.209 -7.465 3.578 1 96.5 86 ASN A C 1
ATOM 713 O O . ASN A 1 86 ? 3.086 -7.137 4.375 1 96.5 86 ASN A O 1
ATOM 717 N N . VAL A 1 87 ? 1.378 -8.469 3.77 1 96.12 87 VAL A N 1
ATOM 718 C CA . VAL A 1 87 ? 1.434 -9.289 4.973 1 96.12 87 VAL A CA 1
ATOM 719 C C . VAL A 1 87 ? 1.738 -10.742 4.598 1 96.12 87 VAL A C 1
ATOM 721 O O . VAL A 1 87 ? 1.096 -11.305 3.707 1 96.12 87 VAL A O 1
ATOM 724 N N . TYR A 1 88 ? 2.715 -11.305 5.285 1 95.94 88 TYR A N 1
ATOM 725 C CA . TYR A 1 88 ? 3.104 -12.695 5.055 1 95.94 88 TYR A CA 1
ATOM 726 C C . TYR A 1 88 ? 3.25 -13.445 6.371 1 95.94 88 TYR A C 1
ATOM 728 O O . TYR A 1 88 ? 3.555 -12.844 7.406 1 95.94 88 TYR A O 1
ATOM 736 N N . SER A 1 89 ? 3.035 -14.789 6.242 1 94.94 89 SER A N 1
ATOM 737 C CA . SER A 1 89 ? 3.441 -15.648 7.348 1 94.94 89 SER A CA 1
ATOM 738 C C . SER A 1 89 ? 4.934 -15.523 7.629 1 94.94 89 SER A C 1
ATOM 740 O O . SER A 1 89 ? 5.742 -15.438 6.699 1 94.94 89 SER A O 1
ATOM 742 N N . CYS A 1 90 ? 5.27 -15.578 8.859 1 92.44 90 CYS A N 1
ATOM 743 C CA . CYS A 1 90 ? 6.68 -15.484 9.234 1 92.44 90 CYS A CA 1
ATOM 744 C C . CYS A 1 90 ? 7.461 -16.688 8.711 1 92.44 90 CYS A C 1
ATOM 746 O O . CYS A 1 90 ? 8.688 -16.641 8.617 1 92.44 90 CYS A O 1
ATOM 748 N N . GLN A 1 91 ? 6.746 -17.719 8.344 1 91.12 91 GLN A N 1
ATOM 749 C CA . GLN A 1 91 ? 7.387 -18.875 7.742 1 91.12 91 GLN A CA 1
ATOM 750 C C . GLN A 1 91 ? 8.133 -18.5 6.465 1 91.12 91 GLN A C 1
ATOM 752 O O . GLN A 1 91 ? 9.125 -19.125 6.109 1 91.12 91 GLN A O 1
ATOM 757 N N . LEU A 1 92 ? 7.648 -17.531 5.793 1 91.06 92 LEU A N 1
ATOM 758 C CA . LEU A 1 92 ? 8.305 -17.062 4.574 1 91.06 92 LEU A CA 1
ATOM 759 C C . LEU A 1 92 ? 9.711 -16.547 4.871 1 91.06 92 LEU A C 1
ATOM 761 O O . LEU A 1 92 ? 10.641 -16.812 4.109 1 91.06 92 LEU A O 1
ATOM 765 N N . TRP A 1 93 ? 9.844 -15.883 5.957 1 83.69 93 TRP A N 1
ATOM 766 C CA . TRP A 1 93 ? 11.117 -15.242 6.293 1 83.69 93 TRP A CA 1
ATOM 767 C C . TRP A 1 93 ? 12.078 -16.25 6.91 1 83.69 93 TRP A C 1
ATOM 769 O O . TRP A 1 93 ? 13.297 -16.062 6.848 1 83.69 93 TRP A O 1
ATOM 779 N N . GLU A 1 94 ? 11.531 -17.203 7.527 1 80.25 94 GLU A N 1
ATOM 780 C CA . GLU A 1 94 ? 12.359 -18.281 8.047 1 80.25 94 GLU A CA 1
ATOM 781 C C . GLU A 1 94 ? 13.047 -19.047 6.922 1 80.25 94 GLU A C 1
ATOM 783 O O . GLU A 1 94 ? 14.242 -19.359 7.008 1 80.25 94 GLU A O 1
ATOM 788 N N . VAL A 1 95 ? 12.32 -19.281 5.977 1 74.94 95 VAL A N 1
ATOM 789 C CA . VAL A 1 95 ? 12.836 -20.016 4.828 1 74.94 95 VAL A CA 1
ATOM 790 C C . VAL A 1 95 ? 13.875 -19.172 4.094 1 74.94 95 VAL A C 1
ATOM 792 O O . VAL A 1 95 ? 14.867 -19.703 3.592 1 74.94 95 VAL A O 1
ATOM 795 N N . ALA A 1 96 ? 13.633 -17.875 4.07 1 70.69 96 ALA A N 1
ATOM 796 C CA . ALA A 1 96 ? 14.492 -16.969 3.324 1 70.69 96 ALA A CA 1
ATOM 797 C C . ALA A 1 96 ? 15.773 -16.656 4.102 1 70.69 96 ALA A C 1
ATOM 799 O O . ALA A 1 96 ? 16.672 -15.984 3.594 1 70.69 96 ALA A O 1
ATOM 800 N N . GLY A 1 97 ? 15.891 -17.266 5.312 1 65.5 97 GLY A N 1
ATOM 801 C CA . GLY A 1 97 ? 17.078 -17.031 6.117 1 65.5 97 GLY A CA 1
ATOM 802 C C . GLY A 1 97 ? 17.094 -15.656 6.773 1 65.5 97 GLY A C 1
ATOM 803 O O . GLY A 1 97 ? 18.156 -15.156 7.16 1 65.5 97 GLY A O 1
ATOM 804 N N . HIS A 1 98 ? 16.047 -14.984 6.688 1 64.12 98 HIS A N 1
ATOM 805 C CA . HIS A 1 98 ? 15.984 -13.633 7.23 1 64.12 98 HIS A CA 1
ATOM 806 C C . HIS A 1 98 ? 15.445 -13.633 8.656 1 64.12 98 HIS A C 1
ATOM 808 O O . HIS A 1 98 ? 15.07 -12.586 9.188 1 64.12 98 HIS A O 1
ATOM 814 N N . ARG A 1 99 ? 15.273 -14.766 9.266 1 59.34 99 ARG A N 1
ATOM 815 C CA . ARG A 1 99 ? 14.617 -14.883 10.562 1 59.34 99 ARG A CA 1
ATOM 816 C C . ARG A 1 99 ? 15.266 -13.961 11.586 1 59.34 99 ARG A C 1
ATOM 818 O O . ARG A 1 99 ? 14.57 -13.289 12.352 1 59.34 99 ARG A O 1
ATOM 825 N N . GLN A 1 100 ? 16.453 -14.094 11.734 1 54.31 100 GLN A N 1
ATOM 826 C CA . GLN A 1 100 ? 17.156 -13.414 12.82 1 54.31 100 GLN A CA 1
ATOM 827 C C . GLN A 1 100 ? 16.938 -11.906 12.758 1 54.31 100 GLN A C 1
ATOM 829 O O . GLN A 1 100 ? 16.688 -11.258 13.781 1 54.31 100 GLN A O 1
ATOM 834 N N . HIS A 1 101 ? 17.062 -11.344 11.633 1 54.72 101 HIS A N 1
ATOM 835 C CA . HIS A 1 101 ? 17.062 -9.891 11.508 1 54.72 101 HIS A CA 1
ATOM 836 C C . HIS A 1 101 ? 15.641 -9.352 11.438 1 54.72 101 HIS A C 1
ATOM 838 O O . HIS A 1 101 ? 15.375 -8.219 11.852 1 54.72 101 HIS A O 1
ATOM 844 N N . TYR A 1 102 ? 14.773 -10.203 11.117 1 60.97 102 TYR A N 1
ATOM 845 C CA . TYR A 1 102 ? 13.383 -9.812 10.891 1 60.97 102 TYR A CA 1
ATOM 846 C C . TYR A 1 102 ? 12.648 -9.609 12.211 1 60.97 102 TYR A C 1
ATOM 848 O O . TYR A 1 102 ? 11.789 -8.734 12.328 1 60.97 102 TYR A O 1
ATOM 856 N N . SER A 1 103 ? 13.062 -10.219 13.234 1 65.25 103 SER A N 1
ATOM 857 C CA . SER A 1 103 ? 12.211 -10.32 14.422 1 65.25 103 SER A CA 1
ATOM 858 C C . SER A 1 103 ? 12.156 -9 15.172 1 65.25 103 SER A C 1
ATOM 860 O O . SER A 1 103 ? 11.078 -8.578 15.617 1 65.25 103 SER A O 1
ATOM 862 N N . GLU A 1 104 ? 13.227 -8.25 15.133 1 70.12 104 GLU A N 1
ATOM 863 C CA . GLU A 1 104 ? 13.195 -7.105 16.031 1 70.12 104 GLU A CA 1
ATOM 864 C C . GLU A 1 104 ? 12.656 -5.863 15.32 1 70.12 104 GLU A C 1
ATOM 866 O O . GLU A 1 104 ? 12.133 -4.953 15.961 1 70.12 104 GLU A O 1
ATOM 871 N N . ARG A 1 105 ? 12.75 -5.883 14.023 1 82.62 105 ARG A N 1
ATOM 872 C CA . ARG A 1 105 ? 12.406 -4.656 13.312 1 82.62 105 ARG A CA 1
ATOM 873 C C . ARG A 1 105 ? 11.227 -4.879 12.367 1 82.62 105 ARG A C 1
ATOM 875 O O . ARG A 1 105 ? 11.109 -4.203 11.344 1 82.62 105 ARG A O 1
ATOM 882 N N . THR A 1 106 ? 10.453 -5.891 12.719 1 89.31 106 THR A N 1
ATOM 883 C CA . THR A 1 106 ? 9.281 -6.16 11.891 1 89.31 106 THR A CA 1
ATOM 884 C C . THR A 1 106 ? 8.008 -6.082 12.719 1 89.31 106 THR A C 1
ATOM 886 O O . THR A 1 106 ? 8 -6.426 13.906 1 89.31 106 THR A O 1
ATOM 889 N N . PHE A 1 107 ? 6.984 -5.527 12.133 1 93.5 107 PHE A N 1
ATOM 890 C CA . PHE A 1 107 ? 5.672 -5.559 12.766 1 93.5 107 PHE A CA 1
ATOM 891 C C . PHE A 1 107 ? 5.055 -6.949 12.672 1 93.5 107 PHE A C 1
ATOM 893 O O . PHE A 1 107 ? 4.691 -7.398 11.586 1 93.5 107 PHE A O 1
ATOM 900 N N . THR A 1 108 ? 4.973 -7.586 13.828 1 92.69 108 THR A N 1
ATOM 901 C CA . THR A 1 108 ? 4.449 -8.953 13.828 1 92.69 108 THR A CA 1
ATOM 902 C C . THR A 1 108 ? 3.135 -9.023 14.602 1 92.69 108 THR A C 1
ATOM 904 O O . THR A 1 108 ? 2.898 -8.227 15.516 1 92.69 108 THR A O 1
ATOM 907 N N . PHE A 1 109 ? 2.297 -9.898 14.148 1 92.62 109 PHE A N 1
ATOM 908 C CA . PHE A 1 109 ? 1.033 -10.109 14.844 1 92.62 109 PHE A CA 1
ATOM 909 C C . PHE A 1 109 ? 0.506 -11.516 14.586 1 92.62 109 PHE A C 1
ATOM 911 O O . PHE A 1 109 ? 0.867 -12.148 13.594 1 92.62 109 PHE A O 1
ATOM 918 N N . ASP A 1 110 ? -0.349 -11.969 15.469 1 91.19 110 ASP A N 1
ATOM 919 C CA . ASP A 1 110 ? -0.864 -13.328 15.367 1 91.19 110 ASP A CA 1
ATOM 920 C C . ASP A 1 110 ? -2.223 -13.352 14.672 1 91.19 110 ASP A C 1
ATOM 922 O O . ASP A 1 110 ? -3.066 -12.492 14.922 1 91.19 110 ASP A O 1
ATOM 926 N N . VAL A 1 111 ? -2.332 -14.258 13.75 1 88.56 111 VAL A N 1
ATOM 927 C CA . VAL A 1 111 ? -3.598 -14.555 13.086 1 88.56 111 VAL A CA 1
ATOM 928 C C . VAL A 1 111 ? -3.904 -16.047 13.203 1 88.56 111 VAL A C 1
ATOM 930 O O . VAL A 1 111 ? -3.191 -16.875 12.641 1 88.56 111 VAL A O 1
ATOM 933 N N . ASP A 1 112 ? -5.043 -16.328 13.906 1 83.44 112 ASP A N 1
ATOM 934 C CA . ASP A 1 112 ? -5.375 -17.719 14.211 1 83.44 112 ASP A CA 1
ATOM 935 C C . ASP A 1 112 ? -4.219 -18.422 14.922 1 83.44 112 ASP A C 1
ATOM 937 O O . ASP A 1 112 ? -3.814 -18.016 16.016 1 83.44 112 ASP A O 1
ATOM 941 N N . LYS A 1 113 ? -3.596 -19.438 14.289 1 87.12 113 LYS A N 1
ATOM 942 C CA . LYS A 1 113 ? -2.553 -20.203 14.961 1 87.12 113 LYS A CA 1
ATOM 943 C C . LYS A 1 113 ? -1.178 -19.891 14.375 1 87.12 113 LYS A C 1
ATOM 945 O O . LYS A 1 113 ? -0.203 -20.594 14.664 1 87.12 113 LYS A O 1
ATOM 950 N N . ASP A 1 114 ? -1.122 -18.828 13.586 1 91.62 114 ASP A N 1
ATOM 951 C CA . ASP A 1 114 ? 0.138 -18.5 12.922 1 91.62 114 ASP A CA 1
ATOM 952 C C . ASP A 1 114 ? 0.548 -17.062 13.219 1 91.62 114 ASP A C 1
ATOM 954 O O . ASP A 1 114 ? -0.269 -16.25 13.672 1 91.62 114 ASP A O 1
ATOM 958 N N . THR A 1 115 ? 1.862 -16.812 13.031 1 93.25 115 THR A N 1
ATOM 959 C CA . THR A 1 115 ? 2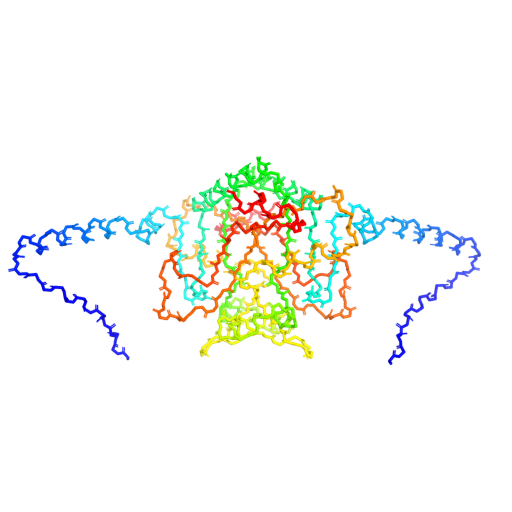.395 -15.469 13.18 1 93.25 115 THR A CA 1
ATOM 960 C C . THR A 1 115 ? 2.678 -14.852 11.812 1 93.25 115 THR A C 1
ATOM 962 O O . THR A 1 115 ? 3.277 -15.492 10.945 1 93.25 115 THR A O 1
ATOM 965 N N . PHE A 1 116 ? 2.152 -13.68 11.68 1 94.25 116 PHE A N 1
ATOM 966 C CA . PHE A 1 116 ? 2.332 -12.945 10.43 1 94.25 116 PHE A CA 1
ATOM 967 C C . PHE A 1 116 ? 3.115 -11.664 10.664 1 94.25 116 PHE A C 1
ATOM 969 O O . PHE A 1 116 ? 3.268 -11.219 11.805 1 94.25 116 PHE A O 1
ATOM 976 N N . ALA A 1 117 ? 3.672 -11.109 9.57 1 94.31 117 ALA A N 1
ATOM 977 C CA . ALA A 1 117 ? 4.426 -9.859 9.648 1 94.31 117 ALA A CA 1
ATOM 978 C C . ALA A 1 117 ? 4.168 -8.984 8.422 1 94.31 117 ALA A C 1
ATOM 980 O O . ALA A 1 117 ? 3.895 -9.492 7.336 1 94.31 117 ALA A O 1
ATOM 981 N N . LEU A 1 118 ? 4.176 -7.672 8.688 1 95.75 118 LEU A N 1
ATOM 982 C CA . LEU A 1 118 ? 4.289 -6.75 7.559 1 95.75 118 LEU A CA 1
ATOM 983 C C . LEU A 1 118 ? 5.637 -6.906 6.863 1 95.75 118 LEU A C 1
ATOM 985 O O . LEU A 1 118 ? 6.672 -7.023 7.523 1 95.75 118 LEU A O 1
ATOM 989 N N . LYS A 1 119 ? 5.59 -6.91 5.57 1 93.62 119 LYS A N 1
ATOM 990 C CA . LYS A 1 119 ? 6.828 -7.188 4.848 1 93.62 119 LYS A CA 1
ATOM 991 C C . LYS A 1 119 ? 7.805 -6.023 4.973 1 93.62 119 LYS A C 1
ATOM 993 O O . LYS A 1 119 ? 7.453 -4.875 4.688 1 93.62 119 LYS A O 1
ATOM 998 N N . PRO A 1 120 ? 9.062 -6.293 5.285 1 92.94 120 PRO A N 1
ATOM 999 C CA . PRO A 1 120 ? 10.102 -5.266 5.312 1 92.94 120 PRO A CA 1
ATOM 1000 C C . PRO A 1 120 ? 10.812 -5.109 3.973 1 92.94 120 PRO A C 1
ATOM 1002 O O . PRO A 1 120 ? 11.57 -4.156 3.777 1 92.94 120 PRO A O 1
ATOM 1005 N N . MET A 1 121 ? 10.57 -6.059 3.041 1 91.06 121 MET A N 1
ATOM 1006 C CA . MET A 1 121 ? 11.172 -6.09 1.712 1 91.06 121 MET A CA 1
ATOM 1007 C C . MET A 1 121 ? 10.328 -6.906 0.745 1 91.06 121 MET A C 1
ATOM 1009 O O . MET A 1 121 ? 9.516 -7.73 1.169 1 91.06 121 MET A O 1
ATOM 1013 N N . ASN A 1 122 ? 10.578 -6.754 -0.498 1 92.75 122 ASN A N 1
ATOM 1014 C CA . ASN A 1 122 ? 9.75 -7.418 -1.5 1 92.75 122 ASN A CA 1
ATOM 1015 C C . ASN A 1 122 ? 10.359 -8.742 -1.942 1 92.75 122 ASN A C 1
ATOM 1017 O O . ASN A 1 122 ? 9.68 -9.57 -2.551 1 92.75 122 ASN A O 1
ATOM 1021 N N . CYS A 1 123 ? 11.594 -8.969 -1.684 1 92.12 123 CYS A N 1
ATOM 1022 C CA . CYS A 1 123 ? 12.367 -10.062 -2.271 1 92.12 123 CYS A CA 1
ATOM 1023 C C . CYS A 1 123 ? 11.68 -11.398 -2.055 1 92.12 123 CYS A C 1
ATOM 1025 O O . CYS A 1 123 ? 11.445 -12.148 -3.008 1 92.12 123 CYS A O 1
ATOM 1027 N N . PRO A 1 124 ? 11.273 -11.703 -0.843 1 92.19 124 PRO A N 1
ATOM 1028 C CA . PRO A 1 124 ? 10.656 -13.016 -0.643 1 92.19 124 PRO A CA 1
ATOM 1029 C C . PRO A 1 124 ? 9.336 -13.164 -1.4 1 92.19 124 PRO A C 1
ATOM 1031 O O . PRO A 1 124 ? 9.031 -14.25 -1.909 1 92.19 124 PRO A O 1
ATOM 1034 N N . GLY A 1 125 ? 8.562 -12.094 -1.429 1 94 125 GLY A N 1
ATOM 1035 C CA . GLY A 1 125 ? 7.332 -12.133 -2.209 1 94 125 GLY A CA 1
ATOM 1036 C C . GLY A 1 125 ? 7.57 -12.391 -3.686 1 94 125 GLY A C 1
ATOM 1037 O O . GLY A 1 125 ? 6.84 -13.156 -4.312 1 94 125 GLY A O 1
ATOM 1038 N N . HIS A 1 126 ? 8.57 -11.781 -4.242 1 95.44 126 HIS A N 1
ATOM 1039 C CA . HIS A 1 126 ? 8.906 -11.977 -5.648 1 95.44 126 HIS A CA 1
ATOM 1040 C C . HIS A 1 126 ? 9.383 -13.406 -5.906 1 95.44 126 HIS A C 1
ATOM 1042 O O . HIS A 1 126 ? 9.141 -13.961 -6.98 1 95.44 126 HIS A O 1
ATOM 1048 N N . CYS A 1 127 ? 10.094 -13.977 -4.93 1 94.62 127 CYS A N 1
ATOM 1049 C CA . CYS A 1 127 ? 10.5 -15.375 -5.07 1 94.62 127 CYS A CA 1
ATOM 1050 C C . CYS A 1 127 ? 9.289 -16.281 -5.176 1 94.62 127 CYS A C 1
ATOM 1052 O O . CYS A 1 127 ? 9.273 -17.219 -5.98 1 94.62 127 CYS A O 1
ATOM 1054 N N . LEU A 1 128 ? 8.281 -16.016 -4.324 1 95.75 128 LEU A N 1
ATOM 1055 C CA . LEU A 1 128 ? 7.047 -16.797 -4.406 1 95.75 128 LEU A CA 1
ATOM 1056 C C . LEU A 1 128 ? 6.406 -16.656 -5.781 1 95.75 128 LEU A C 1
ATOM 1058 O O . LEU A 1 128 ? 5.91 -17.641 -6.344 1 95.75 128 LEU A O 1
ATOM 1062 N N . MET A 1 129 ? 6.422 -15.43 -6.297 1 96.62 129 MET A N 1
ATOM 1063 C CA . MET A 1 129 ? 5.812 -15.164 -7.594 1 96.62 129 MET A CA 1
ATOM 1064 C C . MET A 1 129 ? 6.559 -15.891 -8.711 1 96.62 129 MET A C 1
ATOM 1066 O O . MET A 1 129 ? 5.941 -16.453 -9.617 1 96.62 129 MET A O 1
ATOM 1070 N N . PHE A 1 130 ? 7.879 -15.867 -8.633 1 95.81 130 PHE A N 1
ATOM 1071 C CA . PHE A 1 130 ? 8.68 -16.578 -9.617 1 95.81 130 PHE A CA 1
ATOM 1072 C C . PHE A 1 130 ? 8.406 -18.078 -9.555 1 95.81 130 PHE A C 1
ATOM 1074 O O . PHE A 1 130 ? 8.273 -18.734 -10.586 1 95.81 130 PHE A O 1
ATOM 1081 N N . ALA A 1 131 ? 8.266 -18.578 -8.352 1 94.62 131 ALA A N 1
ATOM 1082 C CA . ALA A 1 131 ? 8.195 -20.016 -8.109 1 94.62 131 ALA A CA 1
ATOM 1083 C C . ALA A 1 131 ? 6.773 -20.531 -8.281 1 94.62 131 ALA A C 1
ATOM 1085 O O . ALA A 1 131 ? 6.527 -21.734 -8.172 1 94.62 131 ALA A O 1
ATOM 1086 N N . HIS A 1 132 ? 5.801 -19.641 -8.555 1 91.69 132 HIS A N 1
ATOM 1087 C CA . HIS A 1 132 ? 4.398 -20.031 -8.531 1 91.69 132 HIS A CA 1
ATOM 1088 C C . HIS A 1 132 ? 4.098 -21.047 -9.625 1 91.69 132 HIS A C 1
ATOM 1090 O O . HIS A 1 132 ? 3.088 -21.75 -9.562 1 91.69 132 HIS A O 1
ATOM 1096 N N . ARG A 1 133 ? 4.91 -21.172 -10.641 1 90.38 133 ARG A N 1
ATOM 1097 C CA . ARG A 1 133 ? 4.805 -22.188 -11.68 1 90.38 133 ARG A CA 1
ATOM 1098 C C . ARG A 1 133 ? 6.184 -22.578 -12.203 1 90.38 133 ARG A C 1
ATOM 1100 O O . ARG A 1 133 ? 7.148 -21.828 -12.047 1 90.38 133 ARG A O 1
ATOM 1107 N N . PRO A 1 134 ? 6.207 -23.812 -12.789 1 91.75 134 PRO A N 1
ATOM 1108 C CA . PRO A 1 134 ? 7.48 -24.156 -13.422 1 91.75 134 PRO A CA 1
ATOM 1109 C C . PRO A 1 134 ? 7.852 -23.203 -14.562 1 91.75 134 PRO A C 1
ATOM 1111 O O . PRO A 1 134 ? 6.973 -22.734 -15.281 1 91.75 134 PRO A O 1
ATOM 1114 N N . ARG A 1 135 ? 9.188 -22.953 -14.664 1 89.94 135 ARG A N 1
ATOM 1115 C CA . ARG A 1 135 ? 9.68 -22.016 -15.672 1 89.94 135 ARG A CA 1
ATOM 1116 C C . ARG A 1 135 ? 10.68 -22.703 -16.609 1 89.94 135 ARG A C 1
ATOM 1118 O O . ARG A 1 135 ? 11.484 -23.531 -16.156 1 89.94 135 ARG A O 1
ATOM 1125 N N . SER A 1 136 ? 10.461 -22.328 -17.859 1 89.25 136 SER A N 1
ATOM 1126 C CA . SER A 1 136 ? 11.43 -22.766 -18.859 1 89.25 136 SER A CA 1
ATOM 1127 C C . SER A 1 136 ? 12.656 -21.859 -18.875 1 89.25 136 SER A C 1
ATOM 1129 O O . SER A 1 136 ? 12.562 -20.672 -18.578 1 89.25 136 SER A O 1
ATOM 1131 N N . TRP A 1 137 ? 13.805 -22.438 -19.266 1 87.56 137 TRP A N 1
ATOM 1132 C CA . TRP A 1 137 ? 15.023 -21.656 -19.391 1 87.56 137 TRP A CA 1
ATOM 1133 C C . TRP A 1 137 ? 14.867 -20.547 -20.422 1 87.56 137 TRP A C 1
ATOM 1135 O O . TRP A 1 137 ? 15.492 -19.5 -20.328 1 87.56 137 TRP A O 1
ATOM 1145 N N . ARG A 1 138 ? 13.992 -20.703 -21.344 1 88.31 138 ARG A N 1
ATOM 1146 C CA . ARG A 1 138 ? 13.789 -19.75 -22.422 1 88.31 138 ARG A CA 1
ATOM 1147 C C . ARG A 1 138 ? 13.117 -18.484 -21.906 1 88.31 138 ARG A C 1
ATOM 1149 O O . ARG A 1 138 ? 13.18 -17.438 -22.562 1 88.31 138 ARG A O 1
ATOM 1156 N N . GLU A 1 139 ? 12.5 -18.609 -20.719 1 89.94 139 GLU A N 1
ATOM 1157 C CA . GLU A 1 139 ? 11.805 -17.484 -20.141 1 89.94 139 GLU A CA 1
ATOM 1158 C C . GLU A 1 139 ? 12.766 -16.578 -19.359 1 89.94 139 GLU A C 1
ATOM 1160 O O . GLU A 1 139 ? 12.414 -15.461 -18.984 1 89.94 139 GLU A O 1
ATOM 1165 N N . MET A 1 140 ? 14.055 -17.094 -19.281 1 91.06 140 MET A N 1
ATOM 1166 C CA . MET A 1 140 ? 15.016 -16.375 -18.453 1 91.06 140 MET A CA 1
ATOM 1167 C C . MET A 1 140 ? 15.758 -15.32 -19.266 1 91.06 140 MET A C 1
ATOM 1169 O O . MET A 1 140 ? 15.984 -15.5 -20.469 1 91.06 140 MET A O 1
ATOM 1173 N N . PRO A 1 141 ? 16.062 -14.195 -18.672 1 93.38 141 PRO A N 1
ATOM 1174 C CA . PRO A 1 141 ? 15.773 -13.82 -17.297 1 93.38 141 PRO A CA 1
ATOM 1175 C C . PRO A 1 141 ? 14.359 -13.266 -17.109 1 93.38 141 PRO A C 1
ATOM 1177 O O . PRO A 1 141 ? 13.773 -12.742 -18.062 1 93.38 141 PRO A O 1
ATOM 1180 N N . VAL A 1 142 ? 13.82 -13.469 -15.93 1 94 142 VAL A N 1
ATOM 1181 C CA . VAL A 1 142 ? 12.562 -12.852 -15.516 1 94 142 VAL A CA 1
ATOM 1182 C C . VAL A 1 142 ? 12.852 -11.656 -14.609 1 94 142 VAL A C 1
ATOM 1184 O O . VAL A 1 142 ? 13.656 -11.758 -13.68 1 94 142 VAL A O 1
ATOM 1187 N N . ARG A 1 143 ? 12.195 -10.523 -14.945 1 95.56 143 ARG A N 1
ATOM 1188 C CA . ARG A 1 143 ? 12.43 -9.297 -14.195 1 95.56 143 ARG A CA 1
ATOM 1189 C C . ARG A 1 143 ? 11.125 -8.742 -13.633 1 95.56 143 ARG A C 1
ATOM 1191 O O . ARG A 1 143 ? 10.211 -8.406 -14.383 1 95.56 143 ARG A O 1
ATOM 1198 N N . PHE A 1 144 ? 11.094 -8.648 -12.305 1 96.56 144 PHE A N 1
ATOM 1199 C CA . PHE A 1 144 ? 9.906 -8.109 -11.648 1 96.56 144 PHE A CA 1
ATOM 1200 C C . PHE A 1 144 ? 10.203 -6.75 -11.023 1 96.56 144 PHE A C 1
ATOM 1202 O O . PHE A 1 144 ? 11.289 -6.539 -10.461 1 96.56 144 PHE A O 1
ATOM 1209 N N . ALA A 1 145 ? 9.289 -5.879 -11.148 1 96.25 145 ALA A N 1
ATOM 1210 C CA . ALA A 1 145 ? 9.289 -4.613 -10.422 1 96.25 145 ALA A CA 1
ATOM 1211 C C . ALA A 1 145 ? 8.008 -4.441 -9.617 1 96.25 145 ALA A C 1
ATOM 1213 O O . ALA A 1 145 ? 6.926 -4.824 -10.07 1 96.25 145 ALA A O 1
ATOM 1214 N N . ASP A 1 146 ? 8.148 -3.875 -8.438 1 94.75 146 ASP A N 1
ATOM 1215 C CA . ASP A 1 146 ? 7.031 -3.746 -7.508 1 94.75 146 ASP A CA 1
ATOM 1216 C C . ASP A 1 146 ? 7.102 -2.424 -6.746 1 94.75 146 ASP A C 1
ATOM 1218 O O . ASP A 1 146 ? 8.164 -2.051 -6.238 1 94.75 146 ASP A O 1
ATOM 1222 N N . PHE A 1 147 ? 5.996 -1.749 -6.691 1 92.69 147 PHE A N 1
ATOM 1223 C CA . PHE A 1 147 ? 5.914 -0.537 -5.883 1 92.69 147 PHE A CA 1
ATOM 1224 C C . PHE A 1 147 ? 5.148 -0.797 -4.59 1 92.69 147 PHE A C 1
ATOM 1226 O O . PHE A 1 147 ? 4.371 0.047 -4.145 1 92.69 147 PHE A O 1
ATOM 1233 N N . GLY A 1 148 ? 5.312 -1.927 -4.094 1 90.56 148 GLY A N 1
ATOM 1234 C CA . GLY A 1 148 ? 4.621 -2.309 -2.871 1 90.56 148 GLY A CA 1
ATOM 1235 C C . GLY A 1 148 ? 5.102 -1.543 -1.652 1 90.56 148 GLY A C 1
ATOM 1236 O O . GLY A 1 148 ? 6.273 -1.177 -1.562 1 90.56 148 GLY A O 1
ATOM 1237 N N . VAL A 1 149 ? 4.223 -1.332 -0.74 1 94.19 149 VAL A N 1
ATOM 1238 C CA . VAL A 1 149 ? 4.523 -0.611 0.493 1 94.19 149 VAL A CA 1
ATOM 1239 C C . VAL A 1 149 ? 5.254 -1.532 1.466 1 94.19 149 VAL A C 1
ATOM 1241 O O . VAL A 1 149 ? 4.895 -2.701 1.617 1 94.19 149 VAL A O 1
ATOM 1244 N N . LEU A 1 150 ? 6.309 -1.024 2.049 1 94.5 150 LEU A N 1
ATOM 1245 C CA . LEU A 1 150 ? 7.117 -1.747 3.025 1 94.5 150 LEU A CA 1
ATOM 1246 C C . LEU A 1 150 ? 6.992 -1.112 4.406 1 94.5 150 LEU A C 1
ATOM 1248 O O . LEU A 1 150 ? 6.777 0.096 4.523 1 94.5 150 LEU A O 1
ATOM 1252 N N . HIS A 1 151 ? 7.113 -1.913 5.418 1 96.06 151 HIS A N 1
ATOM 1253 C CA . HIS A 1 151 ? 7.074 -1.438 6.797 1 96.06 151 HIS A CA 1
ATOM 1254 C C . HIS A 1 151 ? 8.234 -2 7.609 1 96.06 151 HIS A C 1
ATOM 1256 O O . HIS A 1 151 ? 8.492 -3.205 7.578 1 96.06 151 HIS A O 1
ATOM 1262 N N . ARG A 1 152 ? 8.914 -1.168 8.281 1 93.94 152 ARG A N 1
ATOM 1263 C CA . ARG A 1 152 ? 9.969 -1.529 9.227 1 93.94 152 ARG A CA 1
ATOM 1264 C C . ARG A 1 152 ? 9.75 -0.84 10.57 1 93.94 152 ARG A C 1
ATOM 1266 O O . ARG A 1 152 ? 9.508 0.366 10.625 1 93.94 152 ARG A O 1
ATOM 1273 N N . ASN A 1 153 ? 9.805 -1.646 11.602 1 93.5 153 ASN A N 1
ATOM 1274 C CA . ASN A 1 153 ? 9.555 -1.119 12.938 1 93.5 153 ASN A CA 1
ATOM 1275 C C . ASN A 1 153 ? 10.789 -0.406 13.492 1 93.5 153 ASN A C 1
ATOM 1277 O O . ASN A 1 153 ? 11.375 -0.855 14.477 1 93.5 153 ASN A O 1
ATOM 1281 N N . GLU A 1 154 ? 11.055 0.751 12.969 1 92.56 154 GLU A N 1
ATOM 1282 C CA . GLU A 1 154 ? 12.156 1.585 13.43 1 92.56 154 GLU A CA 1
ATOM 1283 C C . GLU A 1 154 ? 11.875 2.164 14.812 1 92.56 154 GLU A C 1
ATOM 1285 O O . GLU A 1 154 ? 10.758 2.582 15.102 1 92.56 154 GLU A O 1
ATOM 1290 N N . PRO A 1 155 ? 12.945 2.234 15.672 1 90.44 155 PRO A N 1
ATOM 1291 C CA . PRO A 1 155 ? 12.727 2.834 17 1 90.44 155 PRO A CA 1
ATOM 1292 C C . PRO A 1 155 ? 12.172 4.254 16.906 1 90.44 155 PRO A C 1
ATOM 1294 O O . PRO A 1 155 ? 12.57 5.027 16.047 1 90.44 155 PRO A O 1
ATOM 1297 N N . SER A 1 156 ? 11.273 4.496 17.828 1 89.19 156 SER A N 1
ATOM 1298 C CA . SER A 1 156 ? 10.586 5.781 17.844 1 89.19 156 SER A CA 1
ATOM 1299 C C . SER A 1 156 ? 11.57 6.941 17.875 1 89.19 156 SER A C 1
ATOM 1301 O O . SER A 1 156 ? 11.359 7.973 17.234 1 89.19 156 SER A O 1
ATOM 1303 N N . GLY A 1 157 ? 12.602 6.824 18.594 1 89.06 157 GLY A N 1
ATOM 1304 C CA . GLY A 1 157 ? 13.578 7.887 18.781 1 89.06 157 GLY A CA 1
ATOM 1305 C C . GLY A 1 157 ? 14.422 8.141 17.547 1 89.06 157 GLY A C 1
ATOM 1306 O O . GLY A 1 157 ? 15.125 9.148 17.453 1 89.06 157 GLY A O 1
ATOM 1307 N N . THR A 1 158 ? 14.375 7.246 16.484 1 90.44 158 THR A N 1
ATOM 1308 C CA . THR A 1 158 ? 15.227 7.363 15.312 1 90.44 158 THR A CA 1
ATOM 1309 C C . THR A 1 158 ? 14.453 7.93 14.133 1 90.44 158 THR A C 1
ATOM 1311 O O . THR A 1 158 ? 15.039 8.281 13.102 1 90.44 158 THR A O 1
ATOM 1314 N N . LEU A 1 159 ? 13.203 8.062 14.234 1 90.94 159 LEU A N 1
ATOM 1315 C CA . LEU A 1 159 ? 12.359 8.547 13.148 1 90.94 159 LEU A CA 1
ATOM 1316 C C . LEU A 1 159 ? 12.68 10 12.812 1 90.94 159 LEU A C 1
ATOM 1318 O O . LEU A 1 159 ? 12.789 10.836 13.719 1 90.94 159 LEU A O 1
ATOM 1322 N N . ARG A 1 160 ? 12.844 10.328 11.492 1 89.62 160 ARG A N 1
ATOM 1323 C CA . ARG A 1 160 ? 13.219 11.672 11.062 1 89.62 160 ARG A CA 1
ATOM 1324 C C . ARG A 1 160 ? 12.664 11.977 9.672 1 89.62 160 ARG A C 1
ATOM 1326 O O . ARG A 1 160 ? 13.297 11.656 8.664 1 89.62 160 ARG A O 1
ATOM 1333 N N . GLY A 1 161 ? 11.547 12.672 9.703 1 90.31 161 GLY A N 1
ATOM 1334 C CA . GLY A 1 161 ? 10.977 13.086 8.438 1 90.31 161 GLY A CA 1
ATOM 1335 C C . GLY A 1 161 ? 10.844 11.953 7.438 1 90.31 161 GLY A C 1
ATOM 1336 O O . GLY A 1 161 ? 10.289 10.898 7.762 1 90.31 161 GLY A O 1
ATOM 1337 N N . LEU A 1 162 ? 11.406 12.203 6.223 1 91.38 162 LEU A N 1
ATOM 1338 C CA . LEU A 1 162 ? 11.312 11.211 5.16 1 91.38 162 LEU A CA 1
ATOM 1339 C C . LEU A 1 162 ? 12.586 10.383 5.074 1 91.38 162 LEU A C 1
ATOM 1341 O O . LEU A 1 162 ? 12.703 9.5 4.223 1 91.38 162 LEU A O 1
ATOM 1345 N N . THR A 1 163 ? 13.445 10.602 5.934 1 88.19 163 THR A N 1
ATOM 1346 C CA . THR A 1 163 ? 14.742 9.938 5.855 1 88.19 163 THR A CA 1
ATOM 1347 C C . THR A 1 163 ? 14.711 8.602 6.59 1 88.19 163 THR A C 1
ATOM 1349 O O . THR A 1 163 ? 15.266 7.609 6.109 1 88.19 163 THR A O 1
ATOM 1352 N N . ARG A 1 164 ? 14.195 8.555 7.73 1 92.5 164 ARG A N 1
ATOM 1353 C CA . ARG A 1 164 ? 13.977 7.328 8.484 1 92.5 164 ARG A CA 1
ATOM 1354 C C . ARG A 1 164 ? 12.516 7.184 8.891 1 92.5 164 ARG A C 1
ATOM 1356 O O . ARG A 1 164 ? 12.031 7.918 9.758 1 92.5 164 ARG A O 1
ATOM 1363 N N . VAL A 1 165 ? 11.875 6.242 8.242 1 95.19 165 VAL A N 1
ATOM 1364 C CA . VAL A 1 165 ? 10.43 6.109 8.375 1 95.19 165 VAL A CA 1
ATOM 1365 C C . VAL A 1 165 ? 10.07 4.652 8.664 1 95.19 165 VAL A C 1
ATOM 1367 O O . VAL A 1 165 ? 10.914 3.766 8.57 1 95.19 165 VAL A O 1
ATOM 1370 N N . ARG A 1 166 ? 8.836 4.441 9.102 1 96.25 166 ARG A N 1
ATOM 1371 C CA . ARG A 1 166 ? 8.328 3.096 9.344 1 96.25 166 ARG A CA 1
ATOM 1372 C C . ARG A 1 166 ? 7.566 2.568 8.133 1 96.25 166 ARG A C 1
ATOM 1374 O O . ARG A 1 166 ? 7.309 1.367 8.023 1 96.25 166 ARG A O 1
ATOM 1381 N N . ARG A 1 167 ? 7.168 3.43 7.227 1 96.56 167 ARG A N 1
ATOM 1382 C CA . ARG A 1 167 ? 6.445 3.1 6.008 1 96.56 167 ARG A CA 1
ATOM 1383 C C . ARG A 1 167 ? 7.086 3.766 4.793 1 96.56 167 ARG A C 1
ATOM 1385 O O . ARG A 1 167 ? 7.277 4.98 4.777 1 96.56 167 ARG A O 1
ATOM 1392 N N . PHE A 1 168 ? 7.434 2.941 3.76 1 92.81 168 PHE A N 1
ATOM 1393 C CA . PHE A 1 168 ? 8.031 3.518 2.564 1 92.81 168 PHE A CA 1
ATOM 1394 C C . PHE A 1 168 ? 7.789 2.627 1.352 1 92.81 168 PHE A C 1
ATOM 1396 O O . PHE A 1 168 ? 7.297 1.505 1.488 1 92.81 168 PHE A O 1
ATOM 1403 N N . GLN A 1 169 ? 7.938 3.143 0.236 1 88.94 169 GLN A N 1
ATOM 1404 C CA . GLN A 1 169 ? 7.867 2.404 -1.021 1 88.94 169 GLN A CA 1
ATOM 1405 C C . GLN A 1 169 ? 9.195 2.455 -1.764 1 88.94 169 GLN A C 1
ATOM 1407 O O . GLN A 1 169 ? 9.789 3.525 -1.916 1 88.94 169 GLN A O 1
ATOM 1412 N N . GLN A 1 170 ? 9.688 1.299 -1.994 1 79.62 170 GLN A N 1
ATOM 1413 C CA . GLN A 1 170 ? 10.914 1.184 -2.777 1 79.62 170 GLN A CA 1
ATOM 1414 C C . GLN A 1 170 ? 10.625 0.627 -4.168 1 79.62 170 GLN A C 1
ATOM 1416 O O . GLN A 1 170 ? 9.656 -0.11 -4.359 1 79.62 170 GLN A O 1
ATOM 1421 N N . ASP A 1 171 ? 11.234 1.198 -5.145 1 77.44 171 ASP A N 1
ATOM 1422 C CA . ASP A 1 171 ? 11.203 0.545 -6.449 1 77.44 171 ASP A CA 1
ATOM 1423 C C . ASP A 1 171 ? 12.008 -0.754 -6.434 1 77.44 171 ASP A C 1
ATOM 1425 O O . ASP A 1 171 ? 13.109 -0.818 -6.98 1 77.44 171 ASP A O 1
ATOM 1429 N N . ASP A 1 172 ? 11.453 -1.608 -5.812 1 82.44 172 ASP A N 1
ATOM 1430 C CA . ASP A 1 172 ? 12.188 -2.863 -5.695 1 82.44 172 ASP A CA 1
ATOM 1431 C C . ASP A 1 172 ? 12.039 -3.707 -6.961 1 82.44 172 ASP A C 1
ATOM 1433 O O . ASP A 1 172 ? 10.922 -3.971 -7.406 1 82.44 172 ASP A O 1
ATOM 1437 N N . ALA A 1 173 ? 13.141 -4.008 -7.535 1 89 173 ALA A N 1
ATOM 1438 C CA . ALA A 1 173 ? 13.203 -4.84 -8.734 1 89 173 ALA A CA 1
ATOM 1439 C C . ALA A 1 173 ? 14.125 -6.039 -8.523 1 89 173 ALA A C 1
ATOM 1441 O O . ALA A 1 173 ? 15.141 -5.934 -7.832 1 89 173 ALA A O 1
ATOM 1442 N N . HIS A 1 174 ? 13.664 -7.137 -9.039 1 92.19 174 HIS A N 1
ATOM 1443 C CA . HIS A 1 174 ? 14.43 -8.375 -8.914 1 92.19 174 HIS A CA 1
ATOM 1444 C C . HIS A 1 174 ? 14.562 -9.07 -10.258 1 92.19 174 HIS A C 1
ATOM 1446 O O . HIS A 1 174 ? 13.609 -9.125 -11.031 1 92.19 174 HIS A O 1
ATOM 1452 N N . VAL A 1 175 ? 15.805 -9.547 -10.469 1 92.69 175 VAL A N 1
ATOM 1453 C CA . VAL A 1 175 ? 16.078 -10.312 -11.688 1 92.69 175 VAL A CA 1
ATOM 1454 C C . VAL A 1 175 ? 16.328 -11.773 -11.328 1 92.69 175 VAL A C 1
ATOM 1456 O O . VAL A 1 175 ? 17.156 -12.078 -10.461 1 92.69 175 VAL A O 1
ATOM 1459 N N . PHE A 1 176 ? 15.57 -12.609 -11.891 1 92.44 176 PHE A N 1
ATOM 1460 C CA . PHE A 1 176 ? 15.789 -14.055 -11.805 1 92.44 176 PHE A CA 1
ATOM 1461 C C . PHE A 1 176 ? 16.453 -14.578 -13.07 1 92.44 176 PHE A C 1
ATOM 1463 O O . PHE A 1 176 ? 15.898 -14.445 -14.172 1 92.44 176 PHE A O 1
ATOM 1470 N N . CYS A 1 177 ? 17.594 -15.094 -12.945 1 88.81 177 CYS A N 1
ATOM 1471 C CA . CYS A 1 177 ? 18.359 -15.5 -14.117 1 88.81 177 CYS A CA 1
ATOM 1472 C C . CYS A 1 177 ? 19.109 -16.797 -13.852 1 88.81 177 CYS A C 1
ATOM 1474 O O . CYS A 1 177 ? 19.188 -17.25 -12.711 1 88.81 177 CYS A O 1
ATOM 1476 N N . THR A 1 178 ? 19.531 -17.312 -14.945 1 84.69 178 THR A N 1
ATOM 1477 C CA . THR A 1 178 ? 20.391 -18.484 -14.812 1 84.69 178 THR A CA 1
ATOM 1478 C C . THR A 1 178 ? 21.797 -18.078 -14.344 1 84.69 178 THR A C 1
ATOM 1480 O O . THR A 1 178 ? 22.156 -16.906 -14.406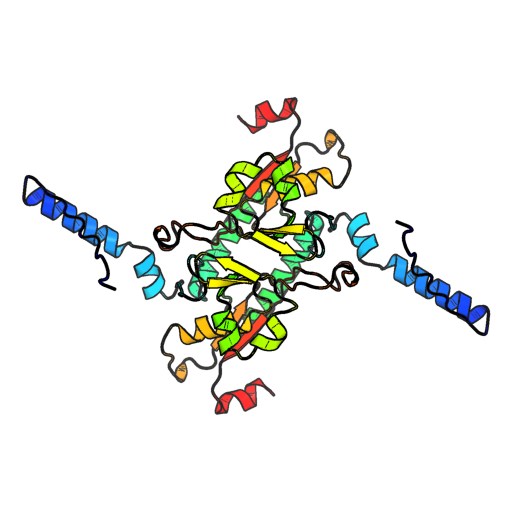 1 84.69 178 THR A O 1
ATOM 1483 N N . VAL A 1 179 ? 22.422 -19.094 -13.797 1 78.75 179 VAL A N 1
ATOM 1484 C CA . VAL A 1 179 ? 23.781 -18.828 -13.336 1 78.75 179 VAL A CA 1
ATOM 1485 C C . VAL A 1 179 ? 24.609 -18.25 -14.484 1 78.75 179 VAL A C 1
ATOM 1487 O O . VAL A 1 179 ? 25.406 -17.328 -14.281 1 78.75 179 VAL A O 1
ATOM 1490 N N . ALA A 1 180 ? 24.438 -18.797 -15.672 1 76.12 180 ALA A N 1
ATOM 1491 C CA . ALA A 1 180 ? 25.172 -18.328 -16.844 1 76.12 180 ALA A CA 1
ATOM 1492 C C . ALA A 1 180 ? 24.828 -16.875 -17.172 1 76.12 180 ALA A C 1
ATOM 1494 O O . ALA A 1 180 ? 25.719 -16.109 -17.562 1 76.12 180 ALA A O 1
ATOM 1495 N N . GLN A 1 181 ? 23.641 -16.5 -16.953 1 72.25 181 GLN A N 1
ATOM 1496 C CA . GLN A 1 181 ? 23.172 -15.156 -17.266 1 72.25 181 GLN A CA 1
ATOM 1497 C C . GLN A 1 181 ? 23.641 -14.164 -16.203 1 72.25 181 GLN A C 1
ATOM 1499 O O . GLN A 1 181 ? 23.797 -12.969 -16.484 1 72.25 181 GLN A O 1
ATOM 1504 N N . GLY A 1 182 ? 23.688 -14.547 -14.906 1 66.62 182 GLY A N 1
ATOM 1505 C CA . GLY A 1 182 ? 24.031 -13.703 -13.773 1 66.62 182 GLY A CA 1
ATOM 1506 C C . GLY A 1 182 ? 25.328 -12.945 -13.969 1 66.62 182 GLY A C 1
ATOM 1507 O O . GLY A 1 182 ? 25.438 -11.789 -13.562 1 66.62 182 GLY A O 1
ATOM 1508 N N . ARG A 1 183 ? 26.234 -13.664 -14.633 1 57.69 183 ARG A N 1
ATOM 1509 C CA . ARG A 1 183 ? 27.5 -12.992 -14.898 1 57.69 183 ARG A CA 1
ATOM 1510 C C . ARG A 1 183 ? 27.297 -11.734 -15.734 1 57.69 183 ARG A C 1
ATOM 1512 O O . ARG A 1 183 ? 27.953 -10.719 -15.508 1 57.69 183 ARG A O 1
ATOM 1519 N N . TYR A 1 184 ? 26.406 -11.781 -16.578 1 52.12 184 TYR A N 1
ATOM 1520 C CA . TYR A 1 184 ? 26.156 -10.648 -17.453 1 52.12 184 TYR A CA 1
ATOM 1521 C C . TYR A 1 184 ? 25.312 -9.586 -16.766 1 52.12 184 TYR A C 1
ATOM 1523 O O . TYR A 1 184 ? 25.5 -8.391 -16.984 1 52.12 184 TYR A O 1
ATOM 1531 N N . GLN A 1 185 ? 24.375 -10.016 -15.938 1 55.09 185 GLN A N 1
ATOM 1532 C CA . GLN A 1 185 ? 23.438 -9.094 -15.305 1 55.09 185 GLN A CA 1
ATOM 1533 C C . GLN A 1 185 ? 24.109 -8.328 -14.172 1 55.09 185 GLN A C 1
ATOM 1535 O O . GLN A 1 185 ? 23.719 -7.191 -13.875 1 55.09 185 GLN A O 1
ATOM 1540 N N . MET A 1 186 ? 24.938 -8.992 -13.453 1 49.31 186 MET A N 1
ATOM 1541 C CA . MET A 1 186 ? 25.672 -8.336 -12.367 1 49.31 186 MET A CA 1
ATOM 1542 C C . MET A 1 186 ? 26.719 -7.375 -12.922 1 49.31 186 MET A C 1
ATOM 1544 O O . MET A 1 186 ? 27.062 -6.383 -12.273 1 49.31 186 MET A O 1
ATOM 1548 N N . MET A 1 187 ? 27.109 -7.559 -14.109 1 39.16 187 MET A N 1
ATOM 1549 C CA . MET A 1 187 ? 28.094 -6.66 -14.695 1 39.16 187 MET A CA 1
ATOM 1550 C C . MET A 1 187 ? 27.438 -5.402 -15.25 1 39.16 187 MET A C 1
ATOM 1552 O O . MET A 1 187 ? 27.984 -4.309 -15.141 1 39.16 187 MET A O 1
ATOM 1556 N N . MET B 1 1 ? -6.781 -35.438 8.977 1 30.38 1 MET B N 1
ATOM 1557 C CA . MET B 1 1 ? -7.918 -34.5 9.047 1 30.38 1 MET B CA 1
ATOM 1558 C C . MET B 1 1 ? -8.75 -34.594 7.773 1 30.38 1 MET B C 1
ATOM 1560 O O . MET B 1 1 ? -8.219 -34.438 6.672 1 30.38 1 MET B O 1
ATOM 1564 N N . GLU B 1 2 ? -9.922 -35.25 7.73 1 34.47 2 GLU B N 1
ATOM 1565 C CA . GLU B 1 2 ? -10.781 -35.531 6.578 1 34.47 2 GLU B CA 1
ATOM 1566 C C . GLU B 1 2 ? -11.305 -34.219 5.973 1 34.47 2 GLU B C 1
ATOM 1568 O O . GLU B 1 2 ? -11.773 -33.344 6.695 1 34.47 2 GLU B O 1
ATOM 1573 N N . ALA B 1 3 ? -10.805 -33.906 4.922 1 39.34 3 ALA B N 1
ATOM 1574 C CA . ALA B 1 3 ? -11.172 -32.656 4.23 1 39.34 3 ALA B CA 1
ATOM 1575 C C . ALA B 1 3 ? -12.68 -32.594 4.004 1 39.34 3 ALA B C 1
ATOM 1577 O O . ALA B 1 3 ? -13.273 -33.5 3.447 1 39.34 3 ALA B O 1
ATOM 1578 N N . LEU B 1 4 ? -13.5 -32 4.844 1 36.81 4 LEU B N 1
ATOM 1579 C CA . LEU B 1 4 ? -14.93 -31.828 4.672 1 36.81 4 LEU B CA 1
ATOM 1580 C C . LEU B 1 4 ? -15.234 -31.156 3.334 1 36.81 4 LEU B C 1
ATOM 1582 O O . LEU B 1 4 ? -14.664 -30.125 3.004 1 36.81 4 LEU B O 1
ATOM 1586 N N . GLN B 1 5 ? -15.547 -31.984 2.273 1 32.25 5 GLN B N 1
ATOM 1587 C CA . GLN B 1 5 ? -15.961 -31.5 0.963 1 32.25 5 GLN B CA 1
ATOM 1588 C C . GLN B 1 5 ? -17.391 -30.969 1.005 1 32.25 5 GLN B C 1
ATOM 1590 O O . GLN B 1 5 ? -18.281 -31.625 1.539 1 32.25 5 GLN B O 1
ATOM 1595 N N . ARG B 1 6 ? -17.641 -29.797 1.116 1 35.97 6 ARG B N 1
ATOM 1596 C CA . ARG B 1 6 ? -18.984 -29.234 0.99 1 35.97 6 ARG B CA 1
ATOM 1597 C C . ARG B 1 6 ? -19.672 -29.75 -0.278 1 35.97 6 ARG B C 1
ATOM 1599 O O . ARG B 1 6 ? -19.094 -29.703 -1.362 1 35.97 6 ARG B O 1
ATOM 1606 N N . VAL B 1 7 ? -20.5 -30.828 -0.159 1 37.97 7 VAL B N 1
ATOM 1607 C CA . VAL B 1 7 ? -21.297 -31.344 -1.268 1 37.97 7 VAL B CA 1
ATOM 1608 C C . VAL B 1 7 ? -22.562 -30.5 -1.411 1 37.97 7 VAL B C 1
ATOM 1610 O O . VAL B 1 7 ? -23.266 -30.234 -0.427 1 37.97 7 VAL B O 1
ATOM 1613 N N . TYR B 1 8 ? -22.641 -29.516 -2.141 1 43.25 8 TYR B N 1
ATOM 1614 C CA . TYR B 1 8 ? -23.875 -28.797 -2.445 1 43.25 8 TYR B CA 1
ATOM 1615 C C . TYR B 1 8 ? -24.859 -29.703 -3.166 1 43.25 8 TYR B C 1
ATOM 1617 O O . TYR B 1 8 ? -24.531 -30.328 -4.18 1 43.25 8 TYR B O 1
ATOM 1625 N N . GLY B 1 9 ? -25.672 -30.391 -2.467 1 49.47 9 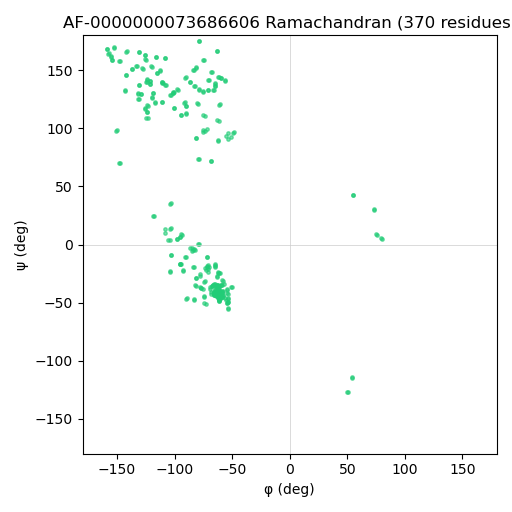GLY B N 1
ATOM 1626 C CA . GLY B 1 9 ? -26.75 -31.156 -3.072 1 49.47 9 GLY B CA 1
ATOM 1627 C C . GLY B 1 9 ? -27.906 -30.281 -3.529 1 49.47 9 GLY B C 1
ATOM 1628 O O . GLY B 1 9 ? -28.375 -29.422 -2.785 1 49.47 9 GLY B O 1
ATOM 1629 N N . VAL B 1 10 ? -28.047 -29.891 -4.676 1 54.75 10 VAL B N 1
ATOM 1630 C CA . VAL B 1 10 ? -29.219 -29.203 -5.23 1 54.75 10 VAL B CA 1
ATOM 1631 C C . VAL B 1 10 ? -30.203 -30.234 -5.785 1 54.75 10 VAL B C 1
ATOM 1633 O O . VAL B 1 10 ? -29.797 -31.188 -6.473 1 54.75 10 VAL B O 1
ATOM 1636 N N . SER B 1 11 ? -31.391 -30.422 -5.211 1 62.69 11 SER B N 1
ATOM 1637 C CA . SER B 1 11 ? -32.469 -31.266 -5.727 1 62.69 11 SER B CA 1
ATOM 1638 C C . SER B 1 11 ? -33.406 -30.469 -6.609 1 62.69 11 SER B C 1
ATOM 1640 O O . SER B 1 11 ? -33.688 -29.312 -6.328 1 62.69 11 SER B O 1
ATOM 1642 N N . PHE B 1 12 ? -33.469 -31 -7.805 1 64.56 12 PHE B N 1
ATOM 1643 C CA . PHE B 1 12 ? -34.406 -30.375 -8.727 1 64.56 12 PHE B CA 1
ATOM 1644 C C . PHE B 1 12 ? -35.562 -31.297 -9 1 64.56 12 PHE B C 1
ATOM 1646 O O . PHE B 1 12 ? -35.438 -32.531 -8.984 1 64.56 12 PHE B O 1
ATOM 1653 N N . PRO B 1 13 ? -36.75 -30.75 -9.055 1 70.94 13 PRO B N 1
ATOM 1654 C CA . PRO B 1 13 ? -37.938 -31.562 -9.344 1 70.94 13 PRO B CA 1
ATOM 1655 C C . PRO B 1 13 ? -37.875 -32.219 -10.719 1 70.94 13 PRO B C 1
ATOM 1657 O O . PRO B 1 13 ? -38.5 -33.281 -10.938 1 70.94 13 PRO B O 1
ATOM 1660 N N . ASP B 1 14 ? -37.312 -31.5 -11.648 1 70.5 14 ASP B N 1
ATOM 1661 C CA . ASP B 1 14 ? -37.219 -32.094 -12.977 1 70.5 14 ASP B CA 1
ATOM 1662 C C . ASP B 1 14 ? -35.781 -32.031 -13.508 1 70.5 14 ASP B C 1
ATOM 1664 O O . ASP B 1 14 ? -34.969 -31.234 -13.039 1 70.5 14 ASP B O 1
ATOM 1668 N N . VAL B 1 15 ? -35.562 -33.031 -14.352 1 71.62 15 VAL B N 1
ATOM 1669 C CA . VAL B 1 15 ? -34.25 -33.25 -14.953 1 71.62 15 VAL B CA 1
ATOM 1670 C C . VAL B 1 15 ? -33.844 -32 -15.727 1 71.62 15 VAL B C 1
ATOM 1672 O O . VAL B 1 15 ? -32.656 -31.656 -15.75 1 71.62 15 VAL B O 1
ATOM 1675 N N . GLU B 1 16 ? -34.75 -31.391 -16.281 1 72.5 16 GLU B N 1
ATOM 1676 C CA . GLU B 1 16 ? -34.469 -30.203 -17.078 1 72.5 16 GLU B CA 1
ATOM 1677 C C . GLU B 1 16 ? -33.906 -29.078 -16.203 1 72.5 16 GLU B C 1
ATOM 1679 O O . GLU B 1 16 ? -32.969 -28.375 -16.609 1 72.5 16 GLU B O 1
ATOM 1684 N N . MET B 1 17 ? -34.5 -28.953 -15.133 1 69.25 17 MET B N 1
ATOM 1685 C CA . MET B 1 17 ? -34.062 -27.922 -14.203 1 69.25 17 MET B CA 1
ATOM 1686 C C . MET B 1 17 ? -32.656 -28.25 -13.695 1 69.25 17 MET B C 1
ATOM 1688 O O . MET B 1 17 ? -31.828 -27.344 -13.516 1 69.25 17 MET B O 1
ATOM 1692 N N . MET B 1 18 ? -32.5 -29.516 -13.586 1 68.12 18 MET B N 1
ATOM 1693 C CA . MET B 1 18 ? -31.172 -29.953 -13.156 1 68.12 18 MET B CA 1
ATOM 1694 C C . MET B 1 18 ? -30.141 -29.672 -14.242 1 68.12 18 MET B C 1
ATOM 1696 O O . MET B 1 18 ? -29.016 -29.25 -13.938 1 68.12 18 MET B O 1
ATOM 1700 N N . ALA B 1 19 ? -30.562 -29.969 -15.406 1 69 19 ALA B N 1
ATOM 1701 C CA . ALA B 1 19 ? -29.656 -29.734 -16.531 1 69 19 ALA B CA 1
ATOM 1702 C C . ALA B 1 19 ? -29.359 -28.25 -16.672 1 69 19 ALA B C 1
ATOM 1704 O O . ALA B 1 19 ? -28.219 -27.859 -16.938 1 69 19 ALA B O 1
ATOM 1705 N N . ALA B 1 20 ? -30.328 -27.469 -16.562 1 69.06 20 ALA B N 1
ATOM 1706 C CA . ALA B 1 20 ? -30.156 -26.031 -16.656 1 69.06 20 ALA B CA 1
ATOM 1707 C C . ALA B 1 20 ? -29.25 -25.516 -15.547 1 69.06 20 ALA B C 1
ATOM 1709 O O . ALA B 1 20 ? -28.406 -24.641 -15.781 1 69.06 20 ALA B O 1
ATOM 1710 N N . TRP B 1 21 ? -29.516 -26 -14.469 1 66.12 21 TRP B N 1
ATOM 1711 C CA . TRP B 1 21 ? -28.688 -25.641 -13.328 1 66.12 21 TRP B CA 1
ATOM 1712 C C . TRP B 1 21 ? -27.234 -26.078 -13.555 1 66.12 21 TRP B C 1
ATOM 1714 O O . TRP B 1 21 ? -26.312 -25.312 -13.305 1 66.12 21 TRP B O 1
ATOM 1724 N N . ALA B 1 22 ? -27.172 -27.25 -14.023 1 66.25 22 ALA B N 1
ATOM 1725 C CA . ALA B 1 22 ? -25.828 -27.766 -14.297 1 66.25 22 ALA B CA 1
ATOM 1726 C C . ALA B 1 22 ? -25.109 -26.906 -15.344 1 66.25 22 ALA B C 1
ATOM 1728 O O . ALA B 1 22 ? -23.922 -26.625 -15.211 1 66.25 22 ALA B O 1
ATOM 1729 N N . LYS B 1 23 ? -25.812 -26.625 -16.359 1 67.69 23 LYS B N 1
ATOM 1730 C CA . LYS B 1 23 ? -25.25 -25.781 -17.406 1 67.69 23 LYS B CA 1
ATOM 1731 C C . LYS B 1 23 ? -24.875 -24.406 -16.875 1 67.69 23 LYS B C 1
ATOM 1733 O O . LYS B 1 23 ? -23.828 -23.875 -17.203 1 67.69 23 LYS B O 1
ATOM 1738 N N . SER B 1 24 ? -25.734 -23.875 -16.125 1 65.44 24 SER B N 1
ATOM 1739 C CA . SER B 1 24 ? -25.469 -22.578 -15.523 1 65.44 24 SER B CA 1
ATOM 1740 C C . SER B 1 24 ? -24.25 -22.641 -14.617 1 65.44 24 SER B C 1
ATOM 1742 O O . SER B 1 24 ? -23.422 -21.719 -14.617 1 65.44 24 SER B O 1
ATOM 1744 N N . ARG B 1 25 ? -24.234 -23.688 -13.945 1 63.91 25 ARG B N 1
ATOM 1745 C CA . ARG B 1 25 ? -23.109 -23.891 -13.055 1 63.91 25 ARG B CA 1
ATOM 1746 C C . ARG B 1 25 ? -21.812 -24.031 -13.844 1 63.91 25 ARG B C 1
ATOM 1748 O O . ARG B 1 25 ? -20.766 -23.531 -13.43 1 63.91 25 ARG B O 1
ATOM 1755 N N . GLN B 1 26 ? -21.922 -24.812 -14.922 1 62.03 26 GLN B N 1
ATOM 1756 C CA . GLN B 1 26 ? -20.766 -24.984 -15.773 1 62.03 26 GLN B CA 1
ATOM 1757 C C . GLN B 1 26 ? -20.328 -23.656 -16.375 1 62.03 26 GLN B C 1
ATOM 1759 O O . GLN B 1 26 ? -19.125 -23.359 -16.438 1 62.03 26 GLN B O 1
ATOM 1764 N N . GLU B 1 27 ? -21.219 -22.953 -16.797 1 64.06 27 GLU B N 1
ATOM 1765 C CA . GLU B 1 27 ? -20.906 -21.625 -17.328 1 64.06 27 GLU B CA 1
ATOM 1766 C C . GLU B 1 27 ? -20.297 -20.719 -16.266 1 64.06 27 GLU B C 1
ATOM 1768 O O . GLU B 1 27 ? -19.359 -19.984 -16.531 1 64.06 27 GLU B O 1
ATOM 1773 N N . ALA B 1 28 ? -20.922 -20.844 -15.148 1 63.88 28 ALA B N 1
ATOM 1774 C CA . ALA B 1 28 ? -20.406 -20.047 -14.039 1 63.88 28 ALA B CA 1
ATOM 1775 C C . ALA B 1 28 ? -18.969 -20.469 -13.688 1 63.88 28 ALA B C 1
ATOM 1777 O O . ALA B 1 28 ? -18.125 -19.609 -13.398 1 63.88 28 ALA B O 1
ATOM 1778 N N . ARG B 1 29 ? -18.844 -21.734 -13.703 1 66.56 29 ARG B N 1
ATOM 1779 C CA . ARG B 1 29 ? -17.5 -22.25 -13.398 1 66.56 29 ARG B CA 1
ATOM 1780 C C . ARG B 1 29 ? -16.484 -21.797 -14.445 1 66.56 29 ARG B C 1
ATOM 1782 O O . ARG B 1 29 ? -15.336 -21.516 -14.125 1 66.56 29 ARG B O 1
ATOM 1789 N N . SER B 1 30 ? -16.984 -21.766 -15.688 1 69.19 30 SER B N 1
ATOM 1790 C CA . SER B 1 30 ? -16.062 -21.359 -16.75 1 69.19 30 SER B CA 1
ATOM 1791 C C . SER B 1 30 ? -15.742 -19.875 -16.672 1 69.19 30 SER B C 1
ATOM 1793 O O . SER B 1 30 ? -14.719 -19.422 -17.172 1 69.19 30 SER B O 1
ATOM 1795 N N . ARG B 1 31 ? -16.562 -19.172 -15.961 1 70.88 31 ARG B N 1
ATOM 1796 C CA . ARG B 1 31 ? -16.375 -17.734 -15.836 1 70.88 31 ARG B CA 1
ATOM 1797 C C . ARG B 1 31 ? -15.82 -17.375 -14.461 1 70.88 31 ARG B C 1
ATOM 1799 O O . ARG B 1 31 ? -15.656 -16.188 -14.141 1 70.88 31 ARG B O 1
ATOM 1806 N N . ASP B 1 32 ? -15.602 -18.422 -13.828 1 79.75 32 ASP B N 1
ATOM 1807 C CA . ASP B 1 32 ? -15.023 -18.203 -12.508 1 79.75 32 ASP B CA 1
ATOM 1808 C C . ASP B 1 32 ? -13.672 -17.5 -12.617 1 79.75 32 ASP B C 1
ATOM 1810 O O . ASP B 1 32 ? -12.75 -17.984 -13.258 1 79.75 32 ASP B O 1
ATOM 1814 N N . HIS B 1 33 ? -13.578 -16.344 -12.023 1 83.12 33 HIS B N 1
ATOM 1815 C CA . HIS B 1 33 ? -12.383 -15.523 -12.141 1 83.12 33 HIS B CA 1
ATOM 1816 C C . HIS B 1 33 ? -11.156 -16.234 -11.578 1 83.12 33 HIS B C 1
ATOM 1818 O O . HIS B 1 33 ? -10.031 -15.953 -11.977 1 83.12 33 HIS B O 1
ATOM 1824 N N . ARG B 1 34 ? -11.422 -17.125 -10.703 1 84.25 34 ARG B N 1
ATOM 1825 C CA . ARG B 1 34 ? -10.305 -17.859 -10.125 1 84.25 34 ARG B CA 1
ATOM 1826 C C . ARG B 1 34 ? -9.656 -18.781 -11.156 1 84.25 34 ARG B C 1
ATOM 1828 O O . ARG B 1 34 ? -8.438 -18.953 -11.156 1 84.25 34 ARG B O 1
ATOM 1835 N N . ARG B 1 35 ? -10.453 -19.297 -11.922 1 83.06 35 ARG B N 1
ATOM 1836 C CA . ARG B 1 35 ? -9.938 -20.156 -12.992 1 83.06 35 ARG B CA 1
ATOM 1837 C C . ARG B 1 35 ? -9.289 -19.312 -14.094 1 83.06 35 ARG B C 1
ATOM 1839 O O . ARG B 1 35 ? -8.156 -19.578 -14.492 1 83.06 35 ARG B O 1
ATOM 1846 N N . ILE B 1 36 ? -10.023 -18.328 -14.531 1 84.69 36 ILE B N 1
ATOM 1847 C CA . ILE B 1 36 ? -9.555 -17.469 -15.617 1 84.69 36 ILE B CA 1
ATOM 1848 C C . ILE B 1 36 ? -8.266 -16.766 -15.203 1 84.69 36 ILE B C 1
ATOM 1850 O O . ILE B 1 36 ? -7.34 -16.625 -16 1 84.69 36 ILE B O 1
ATOM 1854 N N . GLY B 1 37 ? -8.211 -16.281 -14.039 1 88.06 37 GLY B N 1
ATOM 1855 C CA . GLY B 1 37 ? -7.047 -15.57 -13.531 1 88.06 37 GLY B CA 1
ATOM 1856 C C . GLY B 1 37 ? -5.785 -16.406 -13.555 1 88.06 37 GLY B C 1
ATOM 1857 O O . GLY B 1 37 ? -4.719 -15.922 -13.945 1 88.06 37 GLY B O 1
ATOM 1858 N N . LYS B 1 38 ? -6.012 -17.641 -13.203 1 85.94 38 LYS B N 1
ATOM 1859 C CA . LYS B 1 38 ? -4.871 -18.547 -13.195 1 85.94 38 LYS B CA 1
ATOM 1860 C C . LYS B 1 38 ? -4.465 -18.922 -14.617 1 85.94 38 LYS B C 1
ATOM 1862 O O . LYS B 1 38 ? -3.279 -18.891 -14.953 1 85.94 38 LYS B O 1
ATOM 1867 N N . GLU B 1 39 ? -5.441 -19.234 -15.422 1 88.75 39 GLU B N 1
ATOM 1868 C CA . GLU B 1 39 ? -5.176 -19.672 -16.781 1 88.75 39 GLU B CA 1
ATOM 1869 C C . GLU B 1 39 ? -4.496 -18.562 -17.594 1 88.75 39 GLU B C 1
ATOM 1871 O O . GLU B 1 39 ? -3.621 -18.844 -18.422 1 88.75 39 GLU B O 1
ATOM 1876 N N . GLN B 1 40 ? -4.891 -17.406 -17.297 1 92.62 40 GLN B N 1
ATOM 1877 C CA . GLN B 1 40 ? -4.352 -16.266 -18.047 1 92.62 40 GLN B CA 1
ATOM 1878 C C . GLN B 1 40 ? -3.176 -15.633 -17.312 1 92.62 40 GLN B C 1
ATOM 1880 O O . GLN B 1 40 ? -2.705 -14.562 -17.703 1 92.62 40 GLN B O 1
ATOM 1885 N N . GLU B 1 41 ? -2.748 -16.219 -16.281 1 93.81 41 GLU B N 1
ATOM 1886 C CA . GLU B 1 41 ? -1.606 -15.773 -15.492 1 93.81 41 GLU B CA 1
ATOM 1887 C C . GLU B 1 41 ? -1.785 -14.328 -15.031 1 93.81 41 GLU B C 1
ATOM 1889 O O . GLU B 1 41 ? -0.87 -13.516 -15.156 1 93.81 41 GLU B O 1
ATOM 1894 N N . LEU B 1 42 ? -2.988 -14.039 -14.609 1 95.56 42 LEU B N 1
ATOM 1895 C CA . LEU B 1 42 ? -3.281 -12.695 -14.117 1 95.56 42 LEU B CA 1
ATOM 1896 C C . LEU B 1 42 ? -2.867 -12.555 -12.656 1 95.56 42 LEU B C 1
ATOM 1898 O O . LEU B 1 42 ? -2.248 -11.555 -12.273 1 95.56 42 LEU B O 1
ATOM 1902 N N . PHE B 1 43 ? -3.252 -13.531 -11.859 1 96.75 43 PHE B N 1
ATOM 1903 C CA . PHE B 1 43 ? -2.984 -13.477 -10.43 1 96.75 43 PHE B CA 1
ATOM 1904 C C . PHE B 1 43 ? -3.025 -14.867 -9.812 1 96.75 43 PHE B C 1
ATOM 1906 O O . PHE B 1 43 ? -3.404 -15.836 -10.484 1 96.75 43 PHE B O 1
ATOM 1913 N N . PHE B 1 44 ? -2.588 -15.023 -8.625 1 96.06 44 PHE B N 1
ATOM 1914 C CA . PHE B 1 44 ? -2.697 -16.266 -7.859 1 96.06 44 PHE B CA 1
ATOM 1915 C C . PHE B 1 44 ? -2.729 -15.969 -6.363 1 96.06 44 PHE B C 1
ATOM 1917 O O . PHE B 1 44 ? -2.629 -14.812 -5.949 1 96.06 44 PHE B O 1
ATOM 1924 N N . PHE B 1 45 ? -3.039 -16.984 -5.613 1 95.25 45 PHE B N 1
ATOM 1925 C CA . PHE B 1 45 ? -3.033 -16.906 -4.16 1 95.25 45 PHE B CA 1
ATOM 1926 C C . PHE B 1 45 ? -2.049 -17.906 -3.562 1 95.25 45 PHE B C 1
ATOM 1928 O O . PHE B 1 45 ? -1.692 -18.891 -4.211 1 95.25 45 PHE B O 1
ATOM 1935 N N . HIS B 1 46 ? -1.552 -17.609 -2.43 1 95.44 46 HIS B N 1
ATOM 1936 C CA . HIS B 1 46 ? -0.558 -18.453 -1.773 1 95.44 46 HIS B CA 1
ATOM 1937 C C . HIS B 1 46 ? -0.856 -18.609 -0.285 1 95.44 46 HIS B C 1
ATOM 1939 O O . HIS B 1 46 ? -1.287 -17.641 0.363 1 95.44 46 HIS B O 1
ATOM 1945 N N . ASP B 1 47 ? -0.481 -19.688 0.279 1 94.88 47 ASP B N 1
ATOM 1946 C CA . ASP B 1 47 ? -0.798 -20.016 1.668 1 94.88 47 ASP B CA 1
ATOM 1947 C C . ASP B 1 47 ? 0.033 -19.156 2.629 1 94.88 47 ASP B C 1
ATOM 1949 O O . ASP B 1 47 ? -0.342 -18.984 3.789 1 94.88 47 ASP B O 1
ATOM 1953 N N . LEU B 1 48 ? 1.128 -18.625 2.201 1 95.12 48 LEU B N 1
ATOM 1954 C CA . LEU B 1 48 ? 1.992 -17.812 3.061 1 95.12 48 LEU B CA 1
ATOM 1955 C C . LEU B 1 48 ? 1.489 -16.391 3.15 1 95.12 48 LEU B C 1
ATOM 1957 O O . LEU B 1 48 ? 2.014 -15.586 3.932 1 95.12 48 LEU B O 1
ATOM 1961 N N . SER B 1 49 ? 0.476 -16.031 2.439 1 96.44 49 SER B N 1
ATOM 1962 C CA . SER B 1 49 ? -0.259 -14.773 2.543 1 96.44 49 SER B CA 1
ATOM 1963 C C . SER B 1 49 ? -1.732 -14.969 2.199 1 96.44 49 SER B C 1
ATOM 1965 O O . SER B 1 49 ? -2.217 -14.43 1.2 1 96.44 49 SER B O 1
ATOM 1967 N N . PRO B 1 50 ? -2.42 -15.633 3.057 1 95.62 50 PRO B N 1
ATOM 1968 C CA . PRO B 1 50 ? -3.807 -15.984 2.74 1 95.62 50 PRO B CA 1
ATOM 1969 C C . PRO B 1 50 ? -4.711 -14.758 2.617 1 95.62 50 PRO B C 1
ATOM 1971 O O . PRO B 1 50 ? -4.617 -13.828 3.43 1 95.62 50 PRO B O 1
ATOM 1974 N N . GLY B 1 51 ? -5.586 -14.805 1.623 1 95.12 51 GLY B N 1
ATOM 1975 C CA . GLY B 1 51 ? -6.543 -13.727 1.429 1 95.12 51 GLY B CA 1
ATOM 1976 C C . GLY B 1 51 ? -5.949 -12.516 0.743 1 95.12 51 GLY B C 1
ATOM 1977 O O . GLY B 1 51 ? -6.602 -11.477 0.635 1 95.12 51 GLY B O 1
ATOM 1978 N N . SER B 1 52 ? -4.711 -12.586 0.306 1 97.06 52 SER B N 1
ATOM 1979 C CA . SER B 1 52 ? -4.035 -11.516 -0.414 1 97.06 52 SER B CA 1
ATOM 1980 C C . SER B 1 52 ? -3.602 -11.969 -1.805 1 97.06 52 SER B C 1
ATOM 1982 O O . SER B 1 52 ? -2.867 -12.945 -1.943 1 97.06 52 SER B O 1
ATOM 1984 N N . CYS B 1 53 ? -4.012 -11.211 -2.74 1 96.81 53 CYS B N 1
ATOM 1985 C CA . CYS B 1 53 ? -3.787 -11.586 -4.133 1 96.81 53 CYS B CA 1
ATOM 1986 C C . CYS B 1 53 ? -2.387 -11.195 -4.586 1 96.81 53 CYS B C 1
ATOM 1988 O O . CYS B 1 53 ? -1.909 -10.102 -4.27 1 96.81 53 CYS B O 1
ATOM 1990 N N . PHE B 1 54 ? -1.718 -12.109 -5.312 1 97.81 54 PHE B N 1
ATOM 1991 C CA . PHE B 1 54 ? -0.507 -11.805 -6.066 1 97.81 54 PHE B CA 1
ATOM 1992 C C . PHE B 1 54 ? -0.841 -11.477 -7.516 1 97.81 54 PHE B C 1
ATOM 1994 O O . PHE B 1 54 ? -1.251 -12.352 -8.281 1 97.81 54 PHE B O 1
ATOM 2001 N N . PHE B 1 55 ? -0.65 -10.258 -7.879 1 97.75 55 PHE B N 1
ATOM 2002 C CA . PHE B 1 55 ? -0.893 -9.906 -9.273 1 97.75 55 PHE B CA 1
ATOM 2003 C C . PHE B 1 55 ? 0.372 -10.086 -10.102 1 97.75 55 PHE B C 1
ATOM 2005 O O . PHE B 1 55 ? 1.386 -9.43 -9.852 1 97.75 55 PHE B O 1
ATOM 2012 N N . LEU B 1 56 ? 0.282 -10.93 -11.055 1 97.44 56 LEU B N 1
ATOM 2013 C CA . LEU B 1 56 ? 1.366 -11.156 -12.008 1 97.44 56 LEU B CA 1
ATOM 2014 C C . LEU B 1 56 ? 1.396 -10.055 -13.062 1 97.44 56 LEU B C 1
ATOM 2016 O O . LEU B 1 56 ? 0.57 -9.141 -13.039 1 97.44 56 LEU B O 1
ATOM 2020 N N . PRO B 1 57 ? 2.357 -10.047 -13.93 1 96.94 57 PRO B N 1
ATOM 2021 C CA . PRO B 1 57 ? 2.529 -8.906 -14.844 1 96.94 57 PRO B CA 1
ATOM 2022 C C . PRO B 1 57 ? 1.258 -8.57 -15.617 1 96.94 57 PRO B C 1
ATOM 2024 O O . PRO B 1 57 ? 0.87 -7.406 -15.703 1 96.94 57 PRO B O 1
ATOM 2027 N N . ARG B 1 58 ? 0.625 -9.523 -16.141 1 96.62 58 ARG B N 1
ATOM 2028 C CA . ARG B 1 58 ? -0.603 -9.266 -16.891 1 96.62 58 ARG B CA 1
ATOM 2029 C C . ARG B 1 58 ? -1.702 -8.742 -15.969 1 96.62 58 ARG B C 1
ATOM 2031 O O . ARG B 1 58 ? -2.465 -7.852 -16.344 1 96.62 58 ARG B O 1
ATOM 2038 N N . GLY B 1 59 ? -1.793 -9.32 -14.812 1 96.69 59 GLY B N 1
ATOM 2039 C CA . GLY B 1 59 ? -2.75 -8.844 -13.828 1 96.69 59 GLY B CA 1
ATOM 2040 C C . GLY B 1 59 ? -2.457 -7.434 -13.344 1 96.69 59 GLY B C 1
ATOM 2041 O O . GLY B 1 59 ? -3.371 -6.625 -13.18 1 96.69 59 GLY B O 1
ATOM 2042 N N . ALA B 1 60 ? -1.203 -7.184 -13.125 1 96.81 60 ALA B N 1
ATOM 2043 C CA . ALA B 1 60 ? -0.787 -5.852 -12.695 1 96.81 60 ALA B CA 1
ATOM 2044 C C . ALA B 1 60 ? -1.125 -4.805 -13.75 1 96.81 60 ALA B C 1
ATOM 2046 O O . ALA B 1 60 ? -1.473 -3.668 -13.414 1 96.81 60 ALA B O 1
ATOM 2047 N N . PHE B 1 61 ? -1.011 -5.152 -14.977 1 95.94 61 PHE B N 1
ATOM 2048 C CA . PHE B 1 61 ? -1.36 -4.25 -16.062 1 95.94 61 PHE B CA 1
ATOM 2049 C C . PHE B 1 61 ? -2.834 -3.867 -16 1 95.94 61 PHE B C 1
ATOM 2051 O O . PHE B 1 61 ? -3.18 -2.688 -16.094 1 95.94 61 PHE B O 1
ATOM 2058 N N . VAL B 1 62 ? -3.637 -4.863 -15.844 1 95.5 62 VAL B N 1
ATOM 2059 C CA . VAL B 1 62 ? -5.074 -4.621 -15.734 1 95.5 62 VAL B CA 1
ATOM 2060 C C . VAL B 1 62 ? -5.367 -3.773 -14.5 1 95.5 62 VAL B C 1
ATOM 2062 O O . VAL B 1 62 ? -6.133 -2.812 -14.57 1 95.5 62 VAL B O 1
ATOM 2065 N N . TYR B 1 63 ? -4.758 -4.129 -13.414 1 94.81 63 TYR B N 1
ATOM 2066 C CA . TYR B 1 63 ? -4.906 -3.404 -12.156 1 94.81 63 TYR B CA 1
ATOM 2067 C C . TYR B 1 63 ? -4.57 -1.93 -12.336 1 94.81 63 TYR B C 1
ATOM 2069 O O . TYR B 1 63 ? -5.352 -1.056 -11.953 1 94.81 63 TYR B O 1
ATOM 2077 N N . ARG B 1 64 ? -3.508 -1.67 -12.898 1 93.62 64 ARG B N 1
ATOM 2078 C CA . ARG B 1 64 ? -3.041 -0.302 -13.102 1 93.62 64 ARG B CA 1
ATOM 2079 C C . ARG B 1 64 ? -3.969 0.46 -14.039 1 93.62 64 ARG B C 1
ATOM 2081 O O . ARG B 1 64 ? -4.219 1.651 -13.844 1 93.62 64 ARG B O 1
ATOM 2088 N N . ALA B 1 65 ? -4.391 -0.216 -15.047 1 95.06 65 ALA B N 1
ATOM 2089 C CA . ALA B 1 65 ? -5.32 0.418 -15.977 1 95.06 65 ALA B CA 1
ATOM 2090 C C . ALA B 1 65 ? -6.594 0.865 -15.258 1 95.06 65 ALA B C 1
ATOM 2092 O O . ALA B 1 65 ? -7.121 1.945 -15.531 1 95.06 65 ALA B O 1
ATOM 2093 N N . LEU B 1 66 ? -7.062 0.032 -14.375 1 94.44 66 LEU B N 1
ATOM 2094 C CA . LEU B 1 66 ? -8.25 0.369 -13.594 1 94.44 66 LEU B CA 1
ATOM 2095 C C . LEU B 1 66 ? -7.973 1.555 -12.68 1 94.44 66 LEU B C 1
ATOM 2097 O O . LEU B 1 66 ? -8.805 2.455 -12.555 1 94.44 66 LEU B O 1
ATOM 2101 N N . VAL B 1 67 ? -6.859 1.547 -12.047 1 93.75 67 VAL B N 1
ATOM 2102 C CA . VAL B 1 67 ? -6.477 2.645 -11.164 1 93.75 67 VAL B CA 1
ATOM 2103 C C . VAL B 1 67 ? -6.41 3.947 -11.961 1 93.75 67 VAL B C 1
ATOM 2105 O O . VAL B 1 67 ? -6.918 4.98 -11.516 1 93.75 67 VAL B O 1
ATOM 2108 N N . ASP B 1 68 ? -5.785 3.891 -13.117 1 93.06 68 ASP B N 1
ATOM 2109 C CA . ASP B 1 68 ? -5.664 5.074 -13.969 1 93.06 68 ASP B CA 1
ATOM 2110 C C . ASP B 1 68 ? -7.039 5.598 -14.375 1 93.06 68 ASP B C 1
ATOM 2112 O O . ASP B 1 68 ? -7.27 6.809 -14.383 1 93.06 68 ASP B O 1
ATOM 2116 N N . PHE B 1 69 ? -7.895 4.645 -14.68 1 95.25 69 PHE B N 1
ATOM 2117 C CA . PHE B 1 69 ? -9.258 5.023 -15.039 1 95.25 69 PHE B CA 1
ATOM 2118 C C . PHE B 1 69 ? -9.945 5.73 -13.883 1 95.25 69 PHE B C 1
ATOM 2120 O O . PHE B 1 69 ? -10.547 6.793 -14.062 1 95.25 69 PHE B O 1
ATOM 2127 N N . MET B 1 70 ? -9.875 5.168 -12.703 1 94.38 70 MET B N 1
ATOM 2128 C CA . MET B 1 70 ? -10.516 5.746 -11.523 1 94.38 70 MET B CA 1
ATOM 2129 C C . MET B 1 70 ? -9.906 7.102 -11.18 1 94.38 70 MET B C 1
ATOM 2131 O O . MET B 1 70 ? -10.617 8.008 -10.742 1 94.38 70 MET B O 1
ATOM 2135 N N . ARG B 1 71 ? -8.641 7.172 -11.297 1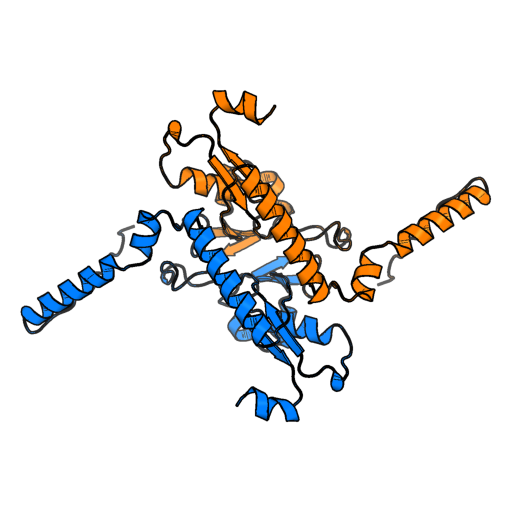 94.19 71 ARG B N 1
ATOM 2136 C CA . ARG B 1 71 ? -7.957 8.438 -11.039 1 94.19 71 ARG B CA 1
ATOM 2137 C C . ARG B 1 71 ? -8.492 9.539 -11.945 1 94.19 71 ARG B C 1
ATOM 2139 O O . ARG B 1 71 ? -8.688 10.672 -11.5 1 94.19 71 ARG B O 1
ATOM 2146 N N . GLU B 1 72 ? -8.68 9.242 -13.219 1 94.88 72 GLU B N 1
ATOM 2147 C CA . GLU B 1 72 ? -9.242 10.203 -14.164 1 94.88 72 GLU B CA 1
ATOM 2148 C C . GLU B 1 72 ? -10.656 10.625 -13.758 1 94.88 72 GLU B C 1
ATOM 2150 O O . GLU B 1 72 ? -11 11.805 -13.828 1 94.88 72 GLU B O 1
ATOM 2155 N N . GLU B 1 73 ? -11.422 9.625 -13.344 1 94.44 73 GLU B N 1
ATOM 2156 C CA . GLU B 1 73 ? -12.773 9.922 -12.875 1 94.44 73 GLU B CA 1
ATOM 2157 C C . GLU B 1 73 ? -12.742 10.828 -11.648 1 94.44 73 GLU B C 1
ATOM 2159 O O . GLU B 1 73 ? -13.547 11.758 -11.547 1 94.44 73 GLU B O 1
ATOM 2164 N N . ASP B 1 74 ? -11.859 10.508 -10.773 1 94 74 ASP B N 1
ATOM 2165 C CA . ASP B 1 74 ? -11.711 11.328 -9.578 1 94 74 ASP B CA 1
ATOM 2166 C C . ASP B 1 74 ? -11.367 12.773 -9.945 1 94 74 ASP B C 1
ATOM 2168 O O . ASP B 1 74 ? -11.953 13.711 -9.398 1 94 74 ASP B O 1
ATOM 2172 N N . ARG B 1 75 ? -10.484 12.977 -10.82 1 93.69 75 ARG B N 1
ATOM 2173 C CA . ARG B 1 75 ? -10.086 14.312 -11.258 1 93.69 75 ARG B CA 1
ATOM 2174 C C . ARG B 1 75 ? -11.258 15.062 -11.875 1 93.69 75 ARG B C 1
ATOM 2176 O O . ARG B 1 75 ? -11.453 16.25 -11.609 1 93.69 75 ARG B O 1
ATOM 2183 N N . ARG B 1 76 ? -12 14.398 -12.617 1 94.75 76 ARG B N 1
ATOM 2184 C CA . ARG B 1 76 ? -13.156 15.008 -13.273 1 94.75 76 ARG B CA 1
ATOM 2185 C C . ARG B 1 76 ? -14.172 15.492 -12.25 1 94.75 76 ARG B C 1
ATOM 2187 O O . ARG B 1 76 ? -14.93 16.438 -12.508 1 94.75 76 ARG B O 1
ATOM 2194 N N . HIS B 1 77 ? -14.164 14.836 -11.141 1 94 77 HIS B N 1
ATOM 2195 C CA . HIS B 1 77 ? -15.133 15.188 -10.109 1 94 77 HIS B CA 1
ATOM 2196 C C . HIS B 1 77 ? -14.484 15.992 -8.992 1 94 77 HIS B C 1
ATOM 2198 O O . HIS B 1 77 ? -15 16.031 -7.875 1 94 77 HIS B O 1
ATOM 2204 N N . ASP B 1 78 ? -13.297 16.484 -9.234 1 94.31 78 ASP B N 1
ATOM 2205 C CA . ASP B 1 78 ? -12.609 17.484 -8.422 1 94.31 78 ASP B CA 1
ATOM 2206 C C . ASP B 1 78 ? -12.109 16.859 -7.113 1 94.31 78 ASP B C 1
ATOM 2208 O O . ASP B 1 78 ? -12.125 17.516 -6.066 1 94.31 78 ASP B O 1
ATOM 2212 N N . PHE B 1 79 ? -11.812 15.602 -7.18 1 96.19 79 PHE B N 1
ATOM 2213 C CA . PHE B 1 79 ? -11.141 14.969 -6.051 1 96.19 79 PHE B CA 1
ATOM 2214 C C . PHE B 1 79 ? -9.625 15.148 -6.164 1 96.19 79 PHE B C 1
ATOM 2216 O O . PHE B 1 79 ? -9.07 15.055 -7.258 1 96.19 79 PHE B O 1
ATOM 2223 N N . ALA B 1 80 ? -9.031 15.406 -5.023 1 95.88 80 ALA B N 1
ATOM 2224 C CA . ALA B 1 80 ? -7.57 15.477 -4.949 1 95.88 80 ALA B CA 1
ATOM 2225 C C . ALA B 1 80 ? -6.992 14.195 -4.367 1 95.88 80 ALA B C 1
ATOM 2227 O O . ALA B 1 80 ? -7.422 13.734 -3.305 1 95.88 80 ALA B O 1
ATOM 2228 N N . GLU B 1 81 ? -6.055 13.664 -5.016 1 96.44 81 GLU B N 1
ATOM 2229 C CA . GLU B 1 81 ? -5.43 12.422 -4.566 1 96.44 81 GLU B CA 1
ATOM 2230 C C . GLU B 1 81 ? -4.496 12.672 -3.385 1 96.44 81 GLU B C 1
ATOM 2232 O O . GLU B 1 81 ? -3.752 13.648 -3.371 1 96.44 81 GLU B O 1
ATOM 2237 N N . VAL B 1 82 ? -4.629 11.883 -2.379 1 97.31 82 VAL B N 1
ATOM 2238 C CA . VAL B 1 82 ? -3.74 11.898 -1.223 1 97.31 82 VAL B CA 1
ATOM 2239 C C . VAL B 1 82 ? -3.178 10.5 -0.988 1 97.31 82 VAL B C 1
ATOM 2241 O O . VAL B 1 82 ? -3.621 9.531 -1.614 1 97.31 82 VAL B O 1
ATOM 2244 N N . VAL B 1 83 ? -2.129 10.336 -0.229 1 96.38 83 VAL B N 1
ATOM 2245 C CA . VAL B 1 83 ? -1.558 9.062 0.189 1 96.38 83 VAL B CA 1
ATOM 2246 C C . VAL B 1 83 ? -1.483 9 1.713 1 96.38 83 VAL B C 1
ATOM 2248 O O . VAL B 1 83 ? -0.778 9.797 2.338 1 96.38 83 VAL B O 1
ATOM 2251 N N . SER B 1 84 ? -2.246 8.117 2.309 1 96.56 84 SER B N 1
ATOM 2252 C CA . SER B 1 84 ? -2.309 8.023 3.762 1 96.56 84 SER B CA 1
ATOM 2253 C C . SER B 1 84 ? -1.614 6.762 4.262 1 96.56 84 SER B C 1
ATOM 2255 O O . SER B 1 84 ? -1.393 5.82 3.496 1 96.56 84 SER B O 1
ATOM 2257 N N . PRO B 1 85 ? -1.246 6.691 5.465 1 97.19 85 PRO B N 1
ATOM 2258 C CA . PRO B 1 85 ? -0.592 5.527 6.066 1 97.19 85 PRO B CA 1
ATOM 2259 C C . PRO B 1 85 ? -1.484 4.289 6.074 1 97.19 85 PRO B C 1
ATOM 2261 O O . PRO B 1 85 ? -2.686 4.387 5.816 1 97.19 85 PRO B O 1
ATOM 2264 N N . ASN B 1 86 ? -0.811 3.143 6.359 1 96.5 86 ASN B N 1
ATOM 2265 C CA . ASN B 1 86 ? -1.526 1.874 6.43 1 96.5 86 ASN B CA 1
ATOM 2266 C C . ASN B 1 86 ? -1.734 1.427 7.875 1 96.5 86 ASN B C 1
ATOM 2268 O O . ASN B 1 86 ? -2.596 0.59 8.148 1 96.5 86 ASN B O 1
ATOM 2272 N N . VAL B 1 87 ? -0.892 1.93 8.75 1 96.12 87 VAL B N 1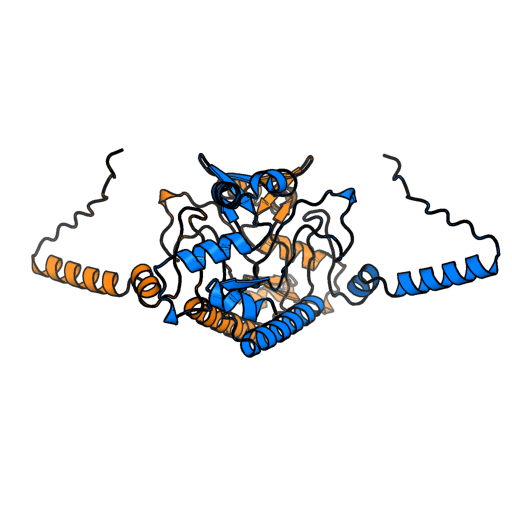
ATOM 2273 C CA . VAL B 1 87 ? -0.899 1.516 10.148 1 96.12 87 VAL B CA 1
ATOM 2274 C C . VAL B 1 87 ? -1.195 2.719 11.039 1 96.12 87 VAL B C 1
ATOM 2276 O O . VAL B 1 87 ? -0.569 3.771 10.906 1 96.12 87 VAL B O 1
ATOM 2279 N N . TYR B 1 88 ? -2.143 2.533 11.945 1 96 88 TYR B N 1
ATOM 2280 C CA . TYR B 1 88 ? -2.52 3.582 12.883 1 96 88 TYR B CA 1
ATOM 2281 C C . TYR B 1 88 ? -2.621 3.031 14.305 1 96 88 TYR B C 1
ATOM 2283 O O . TYR B 1 88 ? -2.906 1.849 14.5 1 96 88 TYR B O 1
ATOM 2291 N N . SER B 1 89 ? -2.395 3.988 15.25 1 94.94 89 SER B N 1
ATOM 2292 C CA . SER B 1 89 ? -2.758 3.668 16.625 1 94.94 89 SER B CA 1
ATOM 2293 C C . SER B 1 89 ? -4.242 3.348 16.75 1 94.94 89 SER B C 1
ATOM 2295 O O . SER B 1 89 ? -5.078 4 16.125 1 94.94 89 SER B O 1
ATOM 2297 N N . CYS B 1 90 ? -4.551 2.424 17.578 1 92.5 90 CYS B N 1
ATOM 2298 C CA . CYS B 1 90 ? -5.945 2.055 17.781 1 92.5 90 CYS B CA 1
ATOM 2299 C C . CYS B 1 90 ? -6.73 3.205 18.391 1 92.5 90 CYS B C 1
ATOM 2301 O O . CYS B 1 90 ? -7.961 3.227 18.328 1 92.5 90 CYS B O 1
ATOM 2303 N N . GLN B 1 91 ? -6.023 4.152 18.953 1 91.25 91 GLN B N 1
ATOM 2304 C CA . GLN B 1 91 ? -6.668 5.344 19.484 1 91.25 91 GLN B CA 1
ATOM 2305 C C . GLN B 1 91 ? -7.453 6.078 18.406 1 91.25 91 GLN B C 1
ATOM 2307 O O . GLN B 1 91 ? -8.453 6.738 18.688 1 91.25 91 GLN B O 1
ATOM 2312 N N . LEU B 1 92 ? -6.988 5.996 17.219 1 91.12 92 LEU B N 1
ATOM 2313 C CA . LEU B 1 92 ? -7.68 6.637 16.094 1 91.12 92 LEU B CA 1
ATOM 2314 C C . LEU B 1 92 ? -9.078 6.062 15.922 1 91.12 92 LEU B C 1
ATOM 2316 O O . LEU B 1 92 ? -10.031 6.801 15.672 1 91.12 92 LEU B O 1
ATOM 2320 N N . TRP B 1 93 ? -9.195 4.793 16.094 1 84.19 93 TRP B N 1
ATOM 2321 C CA . TRP B 1 93 ? -10.453 4.105 15.844 1 84.19 93 TRP B CA 1
ATOM 2322 C C . TRP B 1 93 ? -11.398 4.246 17.031 1 84.19 93 TRP B C 1
ATOM 2324 O O . TRP B 1 93 ? -12.625 4.172 16.875 1 84.19 93 TRP B O 1
ATOM 2334 N N . GLU B 1 94 ? -10.828 4.387 18.156 1 80.38 94 GLU B N 1
ATOM 2335 C CA . GLU B 1 94 ? -11.633 4.648 19.344 1 80.38 94 GLU B CA 1
ATOM 2336 C C . GLU B 1 94 ? -12.344 6 19.234 1 80.38 94 GLU B C 1
ATOM 2338 O O . GLU B 1 94 ? -13.531 6.109 19.547 1 80.38 94 GLU B O 1
ATOM 2343 N N . VAL B 1 95 ? -11.625 6.898 18.812 1 75.94 95 VAL B N 1
ATOM 2344 C CA . VAL B 1 95 ? -12.164 8.25 18.672 1 75.94 95 VAL B CA 1
ATOM 2345 C C . VAL B 1 95 ? -13.219 8.273 17.578 1 75.94 95 VAL B C 1
ATOM 2347 O O . VAL B 1 95 ? -14.227 8.977 17.688 1 75.94 95 VAL B O 1
ATOM 2350 N N . ALA B 1 96 ? -12.984 7.48 16.547 1 71.12 96 ALA B N 1
ATOM 2351 C CA . ALA B 1 96 ? -13.875 7.477 15.383 1 71.12 96 ALA B CA 1
ATOM 2352 C C . ALA B 1 96 ? -15.133 6.668 15.664 1 71.12 96 ALA B C 1
ATOM 2354 O O . ALA B 1 96 ? -16.047 6.629 14.844 1 71.12 96 ALA B O 1
ATOM 2355 N N . GLY B 1 97 ? -15.227 6.105 16.891 1 66.62 97 GLY B N 1
ATOM 2356 C CA . GLY B 1 97 ? -16.406 5.324 17.234 1 66.62 97 GLY B CA 1
ATOM 2357 C C . GLY B 1 97 ? -16.422 3.949 16.594 1 66.62 97 GLY B C 1
ATOM 2358 O O . GLY B 1 97 ? -17.469 3.326 16.484 1 66.62 97 GLY B O 1
ATOM 2359 N N . HIS B 1 98 ? -15.367 3.592 16 1 64.75 98 HIS B N 1
ATOM 2360 C CA . HIS B 1 98 ? -15.312 2.318 15.289 1 64.75 98 HIS B CA 1
ATOM 2361 C C . HIS B 1 98 ? -14.742 1.218 16.188 1 64.75 98 HIS B C 1
ATOM 2363 O O . HIS B 1 98 ? -14.367 0.15 15.703 1 64.75 98 HIS B O 1
ATOM 2369 N N . ARG B 1 99 ? -14.555 1.466 17.453 1 59.88 99 ARG B N 1
ATOM 2370 C CA . ARG B 1 99 ? -13.867 0.546 18.344 1 59.88 99 ARG B CA 1
ATOM 2371 C C . ARG B 1 99 ? -14.492 -0.842 18.297 1 59.88 99 ARG B C 1
ATOM 2373 O O . ARG B 1 99 ? -13.789 -1.849 18.234 1 59.88 99 ARG B O 1
ATOM 2380 N N . GLN B 1 100 ? -15.688 -0.889 18.531 1 54.62 100 GLN B N 1
ATOM 2381 C CA . GLN B 1 100 ? -16.359 -2.17 18.703 1 54.62 100 GLN B CA 1
ATOM 2382 C C . GLN B 1 100 ? -16.141 -3.08 17.5 1 54.62 100 GLN B C 1
ATOM 2384 O O . GLN B 1 100 ? -15.867 -4.27 17.656 1 54.62 100 GLN B O 1
ATOM 2389 N N . HIS B 1 101 ? -16.328 -2.574 16.359 1 55 101 HIS B N 1
ATOM 2390 C CA . HIS B 1 101 ? -16.344 -3.41 15.172 1 55 101 HIS B CA 1
ATOM 2391 C C . HIS B 1 101 ? -14.922 -3.678 14.672 1 55 101 HIS B C 1
ATOM 2393 O O . HIS B 1 101 ? -14.664 -4.715 14.055 1 55 101 HIS B O 1
ATOM 2399 N N . TYR B 1 102 ? -14.07 -2.877 15.094 1 61.06 102 TYR B N 1
ATOM 2400 C CA . TYR B 1 102 ? -12.695 -2.922 14.617 1 61.06 102 TYR B CA 1
ATOM 2401 C C . TYR B 1 102 ? -11.922 -4.055 15.273 1 61.06 102 TYR B C 1
ATOM 2403 O O . TYR B 1 102 ? -11.078 -4.691 14.641 1 61.06 102 TYR B O 1
ATOM 2411 N N . SER B 1 103 ? -12.281 -4.449 16.422 1 65.38 103 SER B N 1
ATOM 2412 C CA . SER B 1 103 ? -11.398 -5.289 17.219 1 65.38 103 SER B CA 1
ATOM 2413 C C . SER B 1 103 ? -11.336 -6.711 16.672 1 65.38 103 SER B C 1
ATOM 2415 O O . SER B 1 103 ? -10.258 -7.305 16.594 1 65.38 103 SER B O 1
ATOM 2417 N N . GLU B 1 104 ? -12.414 -7.172 16.094 1 70 104 GLU B N 1
ATOM 2418 C CA . GLU B 1 104 ? -12.375 -8.594 15.781 1 70 104 GLU B CA 1
ATOM 2419 C C . GLU B 1 104 ? -11.875 -8.828 14.359 1 70 104 GLU B C 1
ATOM 2421 O O . GLU B 1 104 ? -11.352 -9.891 14.039 1 70 104 GLU B O 1
ATOM 2426 N N . ARG B 1 105 ? -12.016 -7.809 13.547 1 82.5 105 ARG B N 1
ATOM 2427 C CA . ARG B 1 105 ? -11.711 -8.031 12.133 1 82.5 105 ARG B CA 1
ATOM 2428 C C . ARG B 1 105 ? -10.555 -7.145 11.68 1 82.5 105 ARG B C 1
ATOM 2430 O O . ARG B 1 105 ? -10.477 -6.777 10.508 1 82.5 105 ARG B O 1
ATOM 2437 N N . THR B 1 106 ? -9.75 -6.77 12.656 1 89.31 106 THR B N 1
ATOM 2438 C CA . THR B 1 106 ? -8.602 -5.941 12.312 1 89.31 106 THR B CA 1
ATOM 2439 C C . THR B 1 106 ? -7.301 -6.617 12.734 1 89.31 106 THR B C 1
ATOM 2441 O O . THR B 1 106 ? -7.258 -7.309 13.75 1 89.31 106 THR B O 1
ATOM 2444 N N . PHE B 1 107 ? -6.297 -6.492 11.906 1 93.5 107 PHE B N 1
ATOM 2445 C CA . PHE B 1 107 ? -4.969 -6.949 12.297 1 93.5 107 PHE B CA 1
ATOM 2446 C C . PHE B 1 107 ? -4.332 -5.988 13.289 1 93.5 107 PHE B C 1
ATOM 2448 O O . PHE B 1 107 ? -4 -4.852 12.945 1 93.5 107 PHE B O 1
ATOM 2455 N N . THR B 1 108 ? -4.195 -6.473 14.523 1 92.69 108 THR B N 1
ATOM 2456 C CA . THR B 1 108 ? -3.654 -5.605 15.562 1 92.69 108 THR B CA 1
ATOM 2457 C C . THR B 1 108 ? -2.318 -6.137 16.062 1 92.69 108 THR B C 1
ATOM 2459 O O . THR B 1 108 ? -2.068 -7.344 16.031 1 92.69 108 THR B O 1
ATOM 2462 N N . PHE B 1 109 ? -1.483 -5.234 16.438 1 92.62 109 PHE B N 1
ATOM 2463 C CA . PHE B 1 109 ? -0.196 -5.617 17 1 92.62 109 PHE B CA 1
ATOM 2464 C C . PHE B 1 109 ? 0.341 -4.523 17.922 1 92.62 109 PHE B C 1
ATOM 2466 O O . PHE B 1 109 ? -0.042 -3.359 17.781 1 92.62 109 PHE B O 1
ATOM 2473 N N . ASP B 1 110 ? 1.232 -4.914 18.781 1 91.25 110 ASP B N 1
ATOM 2474 C CA . ASP B 1 110 ? 1.764 -3.967 19.766 1 91.25 110 ASP B CA 1
ATOM 2475 C C . ASP B 1 110 ? 3.1 -3.391 19.297 1 91.25 110 ASP B C 1
ATOM 2477 O O . ASP B 1 110 ? 3.938 -4.113 18.75 1 91.25 110 ASP B O 1
ATOM 2481 N N . VAL B 1 111 ? 3.197 -2.1 19.422 1 88.5 111 VAL B N 1
ATOM 2482 C CA . VAL B 1 111 ? 4.445 -1.377 19.203 1 88.5 111 VAL B CA 1
ATOM 2483 C C . VAL B 1 111 ? 4.777 -0.526 20.422 1 88.5 111 VAL B C 1
ATOM 2485 O O . VAL B 1 111 ? 4.062 0.428 20.734 1 88.5 111 VAL B O 1
ATOM 2488 N N . ASP B 1 112 ? 5.93 -0.89 21.047 1 83.31 112 ASP B N 1
ATOM 2489 C CA . ASP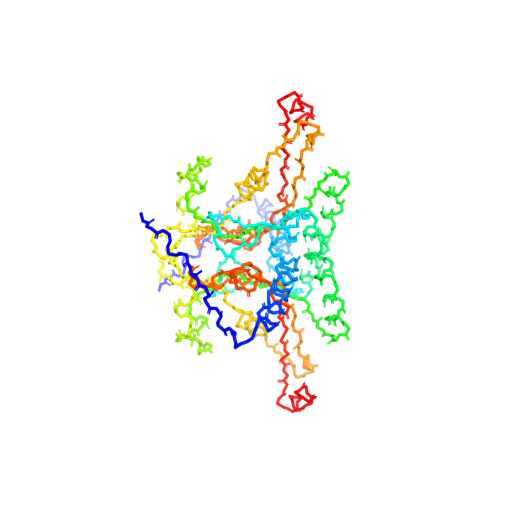 B 1 112 ? 6.285 -0.255 22.312 1 83.31 112 ASP B CA 1
ATOM 2490 C C . ASP B 1 112 ? 5.156 -0.387 23.328 1 83.31 112 ASP B C 1
ATOM 2492 O O . ASP B 1 112 ? 4.785 -1.498 23.703 1 83.31 112 ASP B O 1
ATOM 2496 N N . LYS B 1 113 ? 4.52 0.744 23.734 1 87.19 113 LYS B N 1
ATOM 2497 C CA . LYS B 1 113 ? 3.508 0.691 24.781 1 87.19 113 LYS B CA 1
ATOM 2498 C C . LYS B 1 113 ? 2.109 0.904 24.203 1 87.19 113 LYS B C 1
ATOM 2500 O O . LYS B 1 113 ? 1.14 1.04 24.953 1 87.19 113 LYS B O 1
ATOM 2505 N N . ASP B 1 114 ? 2.023 0.887 22.891 1 91.56 114 ASP B N 1
ATOM 2506 C CA . ASP B 1 114 ? 0.736 1.168 22.266 1 91.56 114 ASP B CA 1
ATOM 2507 C C . ASP B 1 114 ? 0.317 0.029 21.328 1 91.56 114 ASP B C 1
ATOM 2509 O O . ASP B 1 114 ? 1.142 -0.806 20.953 1 91.56 114 ASP B O 1
ATOM 2513 N N . THR B 1 115 ? -1.005 0.002 21.078 1 93.25 115 THR B N 1
ATOM 2514 C CA . THR B 1 115 ? -1.551 -0.965 20.141 1 93.25 115 THR B CA 1
ATOM 2515 C C . THR B 1 115 ? -1.879 -0.295 18.812 1 93.25 115 THR B C 1
ATOM 2517 O O . THR B 1 115 ? -2.486 0.778 18.781 1 93.25 115 THR B O 1
ATOM 2520 N N . PHE B 1 116 ? -1.376 -0.915 17.812 1 94.25 116 PHE B N 1
ATOM 2521 C CA . PHE B 1 116 ? -1.6 -0.411 16.453 1 94.25 116 PHE B CA 1
ATOM 2522 C C . PHE B 1 116 ? -2.393 -1.414 15.625 1 94.25 116 PHE B C 1
ATOM 2524 O O . PHE B 1 116 ? -2.521 -2.578 16.016 1 94.25 116 PHE B O 1
ATOM 2531 N N . ALA B 1 117 ? -2.982 -0.921 14.523 1 94.31 117 ALA B N 1
ATOM 2532 C CA . ALA B 1 117 ? -3.752 -1.779 13.625 1 94.31 117 ALA B CA 1
ATOM 2533 C C . ALA B 1 117 ? -3.539 -1.381 12.172 1 94.31 117 ALA B C 1
ATOM 2535 O O . ALA B 1 117 ? -3.291 -0.21 11.867 1 94.31 117 ALA B O 1
ATOM 2536 N N . LEU B 1 118 ? -3.555 -2.418 11.32 1 95.75 118 LEU B N 1
ATOM 2537 C CA . LEU B 1 118 ? -3.713 -2.131 9.898 1 95.75 118 LEU B CA 1
ATOM 2538 C C . LEU B 1 118 ? -5.082 -1.515 9.617 1 95.75 118 LEU B C 1
ATOM 2540 O O . LEU B 1 118 ? -6.094 -1.969 10.156 1 95.75 118 LEU B O 1
ATOM 2544 N N . LYS B 1 119 ? -5.062 -0.501 8.797 1 93.75 119 LYS B N 1
ATOM 2545 C CA . LYS B 1 119 ? -6.32 0.214 8.594 1 93.75 119 LYS B CA 1
ATOM 2546 C C . LYS B 1 119 ? -7.309 -0.631 7.793 1 93.75 119 LYS B C 1
ATOM 2548 O O . LYS B 1 119 ? -6.977 -1.137 6.719 1 93.75 119 LYS B O 1
ATOM 2553 N N . PRO B 1 120 ? -8.555 -0.715 8.234 1 93.06 120 PRO B N 1
ATOM 2554 C CA . PRO B 1 120 ? -9.609 -1.399 7.484 1 93.06 120 PRO B CA 1
ATOM 2555 C C . PRO B 1 120 ? -10.359 -0.465 6.543 1 93.06 120 PRO B C 1
ATOM 2557 O O . PRO B 1 120 ? -11.148 -0.923 5.707 1 93.06 120 PRO B O 1
ATOM 2560 N N . MET B 1 121 ? -10.133 0.856 6.676 1 91.19 121 MET B N 1
ATOM 2561 C CA . MET B 1 121 ? -10.766 1.898 5.879 1 91.19 121 MET B CA 1
ATOM 2562 C C . MET B 1 121 ? -9.93 3.172 5.875 1 91.19 121 MET B C 1
ATOM 2564 O O . MET B 1 121 ? -9.094 3.375 6.758 1 91.19 121 MET B O 1
ATOM 2568 N N . ASN B 1 122 ? -10.227 4.039 4.977 1 92.81 122 ASN B N 1
ATOM 2569 C CA . ASN B 1 122 ? -9.414 5.246 4.836 1 92.81 122 ASN B CA 1
ATOM 2570 C C . ASN B 1 122 ? -10.023 6.418 5.602 1 92.81 122 ASN B C 1
ATOM 2572 O O . ASN B 1 122 ? -9.352 7.422 5.844 1 92.81 122 ASN B O 1
ATOM 2576 N N . CYS B 1 123 ? -11.25 6.352 5.98 1 92.25 123 CYS B N 1
ATOM 2577 C CA . CYS B 1 123 ? -12.023 7.484 6.477 1 92.25 123 CYS B CA 1
ATOM 2578 C C . CYS B 1 123 ? -11.305 8.172 7.637 1 92.25 123 CYS B C 1
ATOM 2580 O O . CYS B 1 123 ? -11.094 9.383 7.605 1 92.25 123 CYS B O 1
ATOM 2582 N N . PRO B 1 124 ? -10.867 7.426 8.617 1 92.19 124 PRO B N 1
ATOM 2583 C CA . PRO B 1 124 ? -10.227 8.109 9.742 1 92.19 124 PRO B CA 1
ATOM 2584 C C . PRO B 1 124 ? -8.93 8.805 9.344 1 92.19 124 PRO B C 1
ATOM 2586 O O . PRO B 1 124 ? -8.625 9.891 9.859 1 92.19 124 PRO B O 1
ATOM 2589 N N . GLY B 1 125 ? -8.164 8.156 8.477 1 94.06 125 GLY B N 1
ATOM 2590 C CA . GLY B 1 125 ? -6.957 8.805 7.984 1 94.06 125 GLY B CA 1
ATOM 2591 C C . GLY B 1 125 ? -7.23 10.109 7.258 1 94.06 125 GLY B C 1
ATOM 2592 O O . GLY B 1 125 ? -6.508 11.086 7.438 1 94.06 125 GLY B O 1
ATOM 2593 N N . HIS B 1 126 ? -8.258 10.148 6.469 1 95.5 126 HIS B N 1
ATOM 2594 C CA . HIS B 1 126 ? -8.633 11.359 5.746 1 95.5 126 HIS B CA 1
ATOM 2595 C C . HIS B 1 126 ? -9.094 12.453 6.699 1 95.5 126 HIS B C 1
ATOM 2597 O O . HIS B 1 126 ? -8.867 13.641 6.445 1 95.5 126 HIS B O 1
ATOM 2603 N N . CYS B 1 127 ? -9.758 12.047 7.773 1 94.69 127 CYS B N 1
ATOM 2604 C CA . CYS B 1 127 ? -10.148 13.023 8.781 1 94.69 127 CYS B CA 1
ATOM 2605 C C . CYS B 1 127 ? -8.93 13.703 9.391 1 94.69 127 CYS B C 1
ATOM 2607 O O . CYS B 1 127 ? -8.922 14.914 9.609 1 94.69 127 CYS B O 1
ATOM 2609 N N . LEU B 1 128 ? -7.906 12.883 9.688 1 95.75 128 LEU B N 1
ATOM 2610 C CA . LEU B 1 128 ? -6.664 13.453 10.211 1 95.75 128 LEU B CA 1
ATOM 2611 C C . LEU B 1 128 ? -6.066 14.438 9.219 1 95.75 128 LEU B C 1
ATOM 2613 O O . LEU B 1 128 ? -5.578 15.5 9.609 1 95.75 128 LEU B O 1
ATOM 2617 N N . MET B 1 129 ? -6.117 14.07 7.938 1 96.62 129 MET B N 1
ATOM 2618 C CA . MET B 1 129 ? -5.551 14.922 6.895 1 96.62 129 MET B CA 1
ATOM 2619 C C . MET B 1 129 ? -6.32 16.234 6.781 1 96.62 129 MET B C 1
ATOM 2621 O O . MET B 1 129 ? -5.719 17.297 6.629 1 96.62 129 MET B O 1
ATOM 2625 N N . PHE B 1 130 ? -7.633 16.156 6.848 1 95.88 130 PHE B N 1
ATOM 2626 C CA . PHE B 1 130 ? -8.453 17.359 6.809 1 95.88 130 PHE B CA 1
ATOM 2627 C C . PHE B 1 130 ? -8.164 18.25 8.008 1 95.88 130 PHE B C 1
ATOM 2629 O O . PHE B 1 130 ? -8.047 19.469 7.863 1 95.88 130 PHE B O 1
ATOM 2636 N N . ALA B 1 131 ? -7.969 17.641 9.141 1 94.62 131 ALA B N 1
ATOM 2637 C CA . ALA B 1 131 ? -7.875 18.359 10.406 1 94.62 131 ALA B CA 1
ATOM 2638 C C . ALA B 1 131 ? -6.449 18.828 10.664 1 94.62 131 ALA B C 1
ATOM 2640 O O . ALA B 1 131 ? -6.18 19.5 11.664 1 94.62 131 ALA B O 1
ATOM 2641 N N . HIS B 1 132 ? -5.5 18.484 9.773 1 91.62 132 HIS B N 1
ATOM 2642 C CA . HIS B 1 132 ? -4.09 18.75 10.062 1 91.62 132 HIS B CA 1
ATOM 2643 C C . HIS B 1 132 ? -3.809 20.234 10.148 1 91.62 132 HIS B C 1
ATOM 2645 O O . HIS B 1 132 ? -2.791 20.656 10.711 1 91.62 132 HIS B O 1
ATOM 2651 N N . ARG B 1 133 ? -4.648 21.094 9.625 1 90.31 133 ARG B N 1
ATOM 2652 C CA . ARG B 1 133 ? -4.559 22.547 9.75 1 90.31 133 ARG B CA 1
ATOM 2653 C C . ARG B 1 133 ? -5.945 23.172 9.766 1 90.31 133 ARG B C 1
ATOM 2655 O O . ARG B 1 133 ? -6.918 22.578 9.305 1 90.31 133 ARG B O 1
ATOM 2662 N N . PRO B 1 134 ? -5.957 24.406 10.352 1 91.81 134 PRO B N 1
ATOM 2663 C CA . PRO B 1 134 ? -7.238 25.094 10.258 1 91.81 134 PRO B CA 1
ATOM 2664 C C . PRO B 1 134 ? -7.656 25.375 8.812 1 91.81 134 PRO B C 1
ATOM 2666 O O . PRO B 1 134 ? -6.805 25.641 7.961 1 91.81 134 PRO B O 1
ATOM 2669 N N . ARG B 1 135 ? -9.008 25.281 8.594 1 89.94 135 ARG B N 1
ATOM 2670 C CA . ARG B 1 135 ? -9.547 25.469 7.25 1 89.94 135 ARG B CA 1
ATOM 2671 C C . ARG B 1 135 ? -10.555 26.609 7.227 1 89.94 135 ARG B C 1
ATOM 2673 O O . ARG B 1 135 ? -11.336 26.781 8.164 1 89.94 135 ARG B O 1
ATOM 2680 N N . SER B 1 136 ? -10.375 27.359 6.129 1 89.38 136 SER B N 1
ATOM 2681 C CA . SER B 1 136 ? -11.375 28.391 5.879 1 89.38 136 SER B CA 1
ATOM 2682 C C . SER B 1 136 ? -12.617 27.812 5.203 1 89.38 136 SER B C 1
ATOM 2684 O O . SER B 1 136 ? -12.523 26.844 4.453 1 89.38 136 SER B O 1
ATOM 2686 N N . TRP B 1 137 ? -13.758 28.469 5.434 1 87.56 137 TRP B N 1
ATOM 2687 C CA . TRP B 1 137 ? -14.992 28.047 4.789 1 87.56 137 TRP B CA 1
ATOM 2688 C C . TRP B 1 137 ? -14.883 28.156 3.273 1 87.56 137 TRP B C 1
ATOM 2690 O O . TRP B 1 137 ? -15.523 27.406 2.539 1 87.56 137 TRP B O 1
ATOM 2700 N N . ARG B 1 138 ? -14.039 28.984 2.785 1 88.5 138 ARG B N 1
ATOM 2701 C CA . ARG B 1 138 ? -13.883 29.234 1.354 1 88.5 138 ARG B CA 1
ATOM 2702 C C . ARG B 1 138 ? -13.219 28.031 0.671 1 88.5 138 ARG B C 1
ATOM 2704 O O . ARG B 1 138 ? -13.312 27.891 -0.548 1 88.5 138 ARG B O 1
ATOM 2711 N N . GLU B 1 139 ? -12.562 27.203 1.504 1 89.94 139 GLU B N 1
ATOM 2712 C CA . GLU B 1 139 ? -11.867 26.047 0.969 1 89.94 139 GLU B CA 1
ATOM 2713 C C . GLU B 1 139 ? -12.82 24.859 0.788 1 89.94 139 GLU B C 1
ATOM 2715 O O . GLU B 1 139 ? -12.469 23.859 0.152 1 89.94 139 GLU B O 1
ATOM 2720 N N . MET B 1 140 ? -14.094 25.109 1.273 1 91.25 140 MET B N 1
ATOM 2721 C CA . MET B 1 140 ? -15.031 24 1.263 1 91.25 140 MET B CA 1
ATOM 2722 C C . MET B 1 140 ? -15.82 23.969 -0.045 1 91.25 140 MET B C 1
ATOM 2724 O O . MET B 1 140 ? -16.062 25 -0.654 1 91.25 140 MET B O 1
ATOM 2728 N N . PRO B 1 141 ? -16.109 22.781 -0.539 1 93.44 141 PRO B N 1
ATOM 2729 C CA . PRO B 1 141 ? -15.797 21.469 0.032 1 93.44 141 PRO B CA 1
ATOM 2730 C C . PRO B 1 141 ? -14.383 21 -0.322 1 93.44 141 PRO B C 1
ATOM 2732 O O . PRO B 1 141 ? -13.828 21.422 -1.345 1 93.44 141 PRO B O 1
ATOM 2735 N N . VAL B 1 142 ? -13.805 20.219 0.556 1 94.06 142 VAL B N 1
ATOM 2736 C CA . VAL B 1 142 ? -12.547 19.516 0.302 1 94.06 142 VAL B CA 1
ATOM 2737 C C . VAL B 1 142 ? -12.828 18.062 -0.049 1 94.06 142 VAL B C 1
ATOM 2739 O O . VAL B 1 142 ? -13.602 17.391 0.634 1 94.06 142 VAL B O 1
ATOM 2742 N N . ARG B 1 143 ? -12.203 17.625 -1.15 1 95.56 143 ARG B N 1
ATOM 2743 C CA . ARG B 1 143 ? -12.43 16.266 -1.636 1 95.56 143 ARG B CA 1
ATOM 2744 C C . ARG B 1 143 ? -11.117 15.5 -1.743 1 95.56 143 ARG B C 1
ATOM 2746 O O . ARG B 1 143 ? -10.227 15.883 -2.506 1 95.56 143 ARG B O 1
ATOM 2753 N N . PHE B 1 144 ? -11.047 14.406 -0.981 1 96.56 144 PHE B N 1
ATOM 2754 C CA . PHE B 1 144 ? -9.859 13.57 -1.023 1 96.56 144 PHE B CA 1
ATOM 2755 C C . PHE B 1 144 ? -10.156 12.227 -1.681 1 96.56 144 PHE B C 1
ATOM 2757 O O . PHE B 1 144 ? -11.227 11.648 -1.467 1 96.56 144 PHE B O 1
ATOM 2764 N N . ALA B 1 145 ? -9.258 11.781 -2.455 1 96.25 145 ALA B N 1
ATOM 2765 C CA . ALA B 1 145 ? -9.25 10.414 -2.98 1 96.25 145 ALA B CA 1
ATOM 2766 C C . ALA B 1 145 ? -7.945 9.703 -2.643 1 96.25 145 ALA B C 1
ATOM 2768 O O . ALA B 1 145 ? -6.871 10.312 -2.668 1 96.25 145 ALA B O 1
ATOM 2769 N N . ASP B 1 146 ? -8.062 8.43 -2.326 1 94.75 146 ASP B N 1
ATOM 2770 C CA . ASP B 1 146 ? -6.922 7.637 -1.869 1 94.75 146 ASP B CA 1
ATOM 2771 C C . ASP B 1 146 ? -6.996 6.211 -2.404 1 94.75 146 ASP B C 1
ATOM 2773 O O . ASP B 1 146 ? -8.047 5.566 -2.33 1 94.75 146 ASP B O 1
ATOM 2777 N N . PHE B 1 147 ? -5.898 5.754 -2.932 1 92.88 147 PHE B N 1
ATOM 2778 C CA . PHE B 1 147 ? -5.812 4.363 -3.357 1 92.88 147 PHE B CA 1
ATOM 2779 C C . PHE B 1 147 ? -5.016 3.539 -2.354 1 92.88 147 PHE B C 1
ATOM 2781 O O . PHE B 1 147 ? -4.23 2.672 -2.742 1 92.88 147 PHE B O 1
ATOM 2788 N N . GLY B 1 148 ? -5.16 3.863 -1.16 1 90.81 148 GLY B N 1
ATOM 2789 C CA . GLY B 1 148 ? -4.438 3.168 -0.106 1 90.81 148 GLY B CA 1
ATOM 2790 C C . GLY B 1 148 ? -4.879 1.729 0.071 1 90.81 148 GLY B C 1
ATOM 2791 O O . GLY B 1 148 ? -6.051 1.404 -0.133 1 90.81 148 GLY B O 1
ATOM 2792 N N . VAL B 1 149 ? -3.973 0.896 0.457 1 94.25 149 VAL B N 1
ATOM 2793 C CA . VAL B 1 149 ? -4.238 -0.523 0.676 1 94.25 149 VAL B CA 1
ATOM 2794 C C . VAL B 1 149 ? -4.926 -0.718 2.025 1 94.25 149 VAL B C 1
ATOM 2796 O O . VAL B 1 149 ? -4.535 -0.11 3.023 1 94.25 149 VAL B O 1
ATOM 2799 N N . LEU B 1 150 ? -5.973 -1.503 2.023 1 94.62 150 LEU B N 1
ATOM 2800 C CA . LEU B 1 150 ? -6.742 -1.816 3.223 1 94.62 150 LEU B CA 1
ATOM 2801 C C . LEU B 1 150 ? -6.586 -3.285 3.6 1 94.62 150 LEU B C 1
ATOM 2803 O O . LEU B 1 150 ? -6.383 -4.137 2.73 1 94.62 150 LEU B O 1
ATOM 2807 N N . HIS B 1 151 ? -6.676 -3.568 4.863 1 96.06 151 HIS B N 1
ATOM 2808 C CA . HIS B 1 151 ? -6.594 -4.934 5.367 1 96.06 151 HIS B CA 1
ATOM 2809 C C . HIS B 1 151 ? -7.723 -5.227 6.352 1 96.06 151 HIS B C 1
ATOM 2811 O O . HIS B 1 151 ? -7.965 -4.441 7.273 1 96.06 151 HIS B O 1
ATOM 2817 N N . ARG B 1 152 ? -8.398 -6.277 6.156 1 93.94 152 ARG B N 1
ATOM 2818 C CA . ARG B 1 152 ? -9.414 -6.797 7.066 1 93.94 152 ARG B CA 1
ATOM 2819 C C . ARG B 1 152 ? -9.18 -8.273 7.375 1 93.94 152 ARG B C 1
ATOM 2821 O O . ARG B 1 152 ? -8.945 -9.07 6.465 1 93.94 152 ARG B O 1
ATOM 2828 N N . ASN B 1 153 ? -9.188 -8.562 8.648 1 93.44 153 ASN B N 1
ATOM 2829 C CA . ASN B 1 153 ? -8.914 -9.93 9.078 1 93.44 153 ASN B CA 1
ATOM 2830 C C . ASN B 1 153 ? -10.141 -10.828 8.906 1 93.44 153 ASN B C 1
ATOM 2832 O O . ASN B 1 153 ? -10.695 -11.312 9.891 1 93.44 153 ASN B O 1
ATOM 2836 N N . GLU B 1 154 ? -10.438 -11.164 7.691 1 92.5 154 GLU B N 1
ATOM 2837 C CA . GLU B 1 154 ? -11.539 -12.062 7.363 1 92.5 154 GLU B CA 1
ATOM 2838 C C . GLU B 1 154 ? -11.227 -13.492 7.785 1 92.5 154 GLU B C 1
ATOM 2840 O O . GLU B 1 154 ? -10.102 -13.961 7.613 1 92.5 154 GLU B O 1
ATOM 2845 N N . PRO B 1 155 ? -12.266 -14.219 8.305 1 90.44 155 PRO B N 1
ATOM 2846 C CA . PRO B 1 155 ? -12.023 -15.617 8.672 1 90.44 155 PRO B CA 1
ATOM 2847 C C . PRO B 1 155 ? -11.492 -16.438 7.504 1 90.44 155 PRO B C 1
ATOM 2849 O O . PRO B 1 155 ? -11.922 -16.266 6.363 1 90.44 155 PRO B O 1
ATOM 2852 N N . SER B 1 156 ? -10.57 -17.281 7.859 1 89.19 156 SER B N 1
ATOM 2853 C CA . SER B 1 156 ? -9.891 -18.094 6.848 1 89.19 156 SER B CA 1
ATOM 2854 C C . SER B 1 156 ? -10.898 -18.875 6.004 1 89.19 156 SER B C 1
ATOM 2856 O O . SER B 1 156 ? -10.711 -19.016 4.793 1 89.19 156 SER B O 1
ATOM 2858 N N . GLY B 1 157 ? -11.906 -19.359 6.574 1 89.19 157 GLY B N 1
ATOM 2859 C CA . GLY B 1 157 ? -12.891 -20.188 5.891 1 89.19 157 GLY B CA 1
ATOM 2860 C C . GLY B 1 157 ? -13.766 -19.406 4.938 1 89.19 157 GLY B C 1
ATOM 2861 O O . GLY B 1 157 ? -14.492 -19.984 4.125 1 89.19 157 GLY B O 1
ATOM 2862 N N . THR B 1 158 ? -13.719 -18.031 4.961 1 90.44 158 THR B N 1
ATOM 2863 C CA . THR B 1 158 ? -14.609 -17.203 4.152 1 90.44 158 THR B CA 1
ATOM 2864 C C . THR B 1 158 ? -13.875 -16.641 2.945 1 90.44 158 THR B C 1
ATOM 2866 O O . THR B 1 158 ? -14.492 -16.062 2.045 1 90.44 158 THR B O 1
ATOM 2869 N N . LEU B 1 159 ? -12.633 -16.781 2.865 1 91.06 159 LEU B N 1
ATOM 2870 C CA . LEU B 1 159 ? -11.828 -16.219 1.781 1 91.06 159 LEU B CA 1
ATOM 2871 C C . LEU B 1 159 ? -12.172 -16.891 0.454 1 91.06 159 LEU B C 1
ATOM 2873 O O . LEU B 1 159 ? -12.266 -18.125 0.377 1 91.06 159 LEU B O 1
ATOM 2877 N N . ARG B 1 160 ? -12.391 -16.078 -0.631 1 89.62 160 ARG B N 1
ATOM 2878 C CA . ARG B 1 160 ? -12.789 -16.594 -1.935 1 89.62 160 ARG B CA 1
ATOM 2879 C C . ARG B 1 160 ? -12.281 -15.703 -3.061 1 89.62 160 ARG B C 1
ATOM 2881 O O . ARG B 1 160 ? -12.938 -14.727 -3.428 1 89.62 160 ARG B O 1
ATOM 2888 N N . GLY B 1 161 ? -11.18 -16.156 -3.611 1 90.5 161 GLY B N 1
ATOM 2889 C CA . GLY B 1 161 ? -10.641 -15.422 -4.75 1 90.5 161 GLY B CA 1
ATOM 2890 C C . GLY B 1 161 ? -10.516 -13.93 -4.5 1 90.5 161 GLY B C 1
ATOM 2891 O O . GLY B 1 161 ? -9.938 -13.516 -3.494 1 90.5 161 GLY B O 1
ATOM 2892 N N . LEU B 1 162 ? -11.109 -13.156 -5.445 1 91.5 162 LEU B N 1
ATOM 2893 C CA . LEU B 1 162 ? -11.031 -11.703 -5.348 1 91.5 162 LEU B CA 1
ATOM 2894 C C . LEU B 1 162 ? -12.297 -11.133 -4.727 1 91.5 162 LEU B C 1
ATOM 2896 O O . LEU B 1 162 ? -12.43 -9.914 -4.59 1 91.5 162 LEU B O 1
ATOM 2900 N N . THR B 1 163 ? -13.133 -11.938 -4.32 1 88.25 163 THR B N 1
ATOM 2901 C CA . THR B 1 163 ? -14.422 -11.477 -3.822 1 88.25 163 THR B CA 1
ATOM 2902 C C . THR B 1 163 ? -14.359 -11.203 -2.322 1 88.25 163 THR B C 1
ATOM 2904 O O . THR B 1 163 ? -14.906 -10.211 -1.844 1 88.25 163 THR B O 1
ATOM 2907 N N . ARG B 1 164 ? -13.828 -12.062 -1.582 1 92.56 164 ARG B N 1
ATOM 2908 C CA . ARG B 1 164 ? -13.57 -11.875 -0.158 1 92.56 164 ARG B CA 1
ATOM 2909 C C . ARG B 1 164 ? -12.094 -12.078 0.168 1 92.56 164 ARG B C 1
ATOM 2911 O O . ARG B 1 164 ? -11.602 -13.203 0.135 1 92.56 164 ARG B O 1
ATOM 2918 N N . VAL B 1 165 ? -11.461 -10.977 0.466 1 95.25 165 VAL B N 1
ATOM 2919 C CA . VAL B 1 165 ? -10.008 -10.977 0.611 1 95.25 165 VAL B CA 1
ATOM 2920 C C . VAL B 1 165 ? -9.617 -10.281 1.912 1 95.25 165 VAL B C 1
ATOM 2922 O O . VAL B 1 165 ? -10.461 -9.648 2.562 1 95.25 165 VAL B O 1
ATOM 2925 N N . ARG B 1 166 ? -8.375 -10.461 2.324 1 96.25 166 ARG B N 1
ATOM 2926 C CA . ARG B 1 166 ? -7.84 -9.789 3.506 1 96.25 166 ARG B CA 1
ATOM 2927 C C . ARG B 1 166 ? -7.105 -8.508 3.127 1 96.25 166 ARG B C 1
ATOM 2929 O O . ARG B 1 166 ? -6.828 -7.672 3.984 1 96.25 166 ARG B O 1
ATOM 2936 N N . ARG B 1 167 ? -6.75 -8.352 1.877 1 96.62 167 ARG B N 1
ATOM 2937 C CA . ARG B 1 167 ? -6.055 -7.184 1.341 1 96.62 167 ARG B CA 1
ATOM 2938 C C . ARG B 1 167 ? -6.738 -6.676 0.075 1 96.62 167 ARG B C 1
ATOM 2940 O O . ARG B 1 167 ? -6.953 -7.438 -0.87 1 96.62 167 ARG B O 1
ATOM 2947 N N . PHE B 1 168 ? -7.105 -5.355 0.067 1 92.94 168 PHE B N 1
ATOM 2948 C CA . PHE B 1 168 ? -7.746 -4.801 -1.119 1 92.94 168 PHE B CA 1
ATOM 2949 C C . PHE B 1 168 ? -7.523 -3.297 -1.203 1 92.94 168 PHE B C 1
ATOM 2951 O O . PHE B 1 168 ? -7.023 -2.684 -0.258 1 92.94 168 PHE B O 1
ATOM 2958 N N . GLN B 1 169 ? -7.699 -2.766 -2.307 1 88.94 169 GLN B N 1
ATOM 2959 C CA . GLN B 1 169 ? -7.656 -1.325 -2.533 1 88.94 169 GLN B CA 1
ATOM 2960 C C . GLN B 1 169 ? -9.008 -0.801 -3.004 1 88.94 169 GLN B C 1
ATOM 2962 O O . GLN B 1 169 ? -9.625 -1.378 -3.902 1 88.94 169 GLN B O 1
ATOM 2967 N N . GLN B 1 170 ? -9.484 0.114 -2.24 1 80.12 170 GLN B N 1
ATOM 2968 C CA . GLN B 1 170 ? -10.734 0.777 -2.607 1 80.12 170 GLN B CA 1
ATOM 2969 C C . GLN B 1 170 ? -10.477 2.215 -3.051 1 80.12 170 GLN B C 1
ATOM 2971 O O . GLN B 1 170 ? -9.508 2.842 -2.621 1 80.12 170 GLN B O 1
ATOM 2976 N N . ASP B 1 171 ? -11.133 2.613 -4.094 1 77.5 171 ASP B N 1
ATOM 2977 C CA . ASP B 1 171 ? -11.133 4.039 -4.406 1 77.5 171 ASP B CA 1
ATOM 2978 C C . ASP B 1 171 ? -11.906 4.832 -3.359 1 77.5 171 ASP B C 1
ATOM 2980 O O . ASP B 1 171 ? -13.031 5.27 -3.613 1 77.5 171 ASP B O 1
ATOM 2984 N N . ASP B 1 172 ? -11.336 4.902 -2.316 1 82.56 172 ASP B N 1
ATOM 2985 C CA . ASP B 1 172 ? -12.039 5.598 -1.246 1 82.56 172 ASP B CA 1
ATOM 2986 C C . ASP B 1 172 ? -11.914 7.113 -1.399 1 82.56 172 ASP B C 1
ATOM 2988 O O . ASP B 1 172 ? -10.805 7.641 -1.501 1 82.56 172 ASP B O 1
ATOM 2992 N N . ALA B 1 173 ? -13.023 7.738 -1.515 1 89.12 173 ALA B N 1
ATOM 2993 C CA . ALA B 1 173 ? -13.109 9.195 -1.625 1 89.12 173 ALA B CA 1
ATOM 2994 C C . ALA B 1 173 ? -14.008 9.773 -0.537 1 89.12 173 ALA B C 1
ATOM 2996 O O . ALA B 1 173 ? -15 9.156 -0.15 1 89.12 173 ALA B O 1
ATOM 2997 N N . HIS B 1 174 ? -13.555 10.875 -0.023 1 92.31 174 HIS B N 1
ATOM 2998 C CA . HIS B 1 174 ? -14.297 11.547 1.033 1 92.31 174 HIS B CA 1
ATOM 2999 C C . HIS B 1 174 ? -14.469 13.031 0.728 1 92.31 174 HIS B C 1
ATOM 3001 O O . HIS B 1 174 ? -13.531 13.68 0.246 1 92.31 174 HIS B O 1
ATOM 3007 N N . VAL B 1 175 ? -15.695 13.484 0.998 1 92.75 175 VAL B N 1
ATOM 3008 C CA . VAL B 1 175 ? -15.992 14.906 0.835 1 92.75 175 VAL B CA 1
ATOM 3009 C C . VAL B 1 175 ? -16.219 15.547 2.203 1 92.75 175 VAL B C 1
ATOM 3011 O O . VAL B 1 175 ? -17.016 15.055 3.004 1 92.75 175 VAL B O 1
ATOM 3014 N N . PHE B 1 176 ? -15.469 16.516 2.482 1 92.44 176 PHE B N 1
ATOM 3015 C CA . PHE B 1 176 ? -15.664 17.359 3.658 1 92.44 176 PHE B CA 1
ATOM 3016 C C . PHE B 1 176 ? -16.359 18.672 3.285 1 92.44 176 PHE B C 1
ATOM 3018 O O . PHE B 1 176 ? -15.836 19.438 2.477 1 92.44 176 PHE B O 1
ATOM 3025 N N . CYS B 1 177 ? -17.484 18.875 3.793 1 89.06 177 CYS B N 1
ATOM 3026 C CA . CYS B 1 177 ? -18.266 20.031 3.391 1 89.06 177 CYS B CA 1
ATOM 3027 C C . CYS B 1 177 ? -19 20.641 4.582 1 89.06 177 CYS B C 1
ATOM 3029 O O . CYS B 1 177 ? -19.047 20.031 5.656 1 89.06 177 CYS B O 1
ATOM 3031 N N . THR B 1 178 ? -19.453 21.797 4.309 1 85 178 THR B N 1
ATOM 3032 C CA . THR B 1 178 ? -20.297 22.422 5.324 1 85 178 THR B CA 1
ATOM 3033 C C . THR B 1 178 ? -21.688 21.797 5.336 1 85 178 THR B C 1
ATOM 3035 O O . THR B 1 178 ? -22.062 21.109 4.395 1 85 178 THR 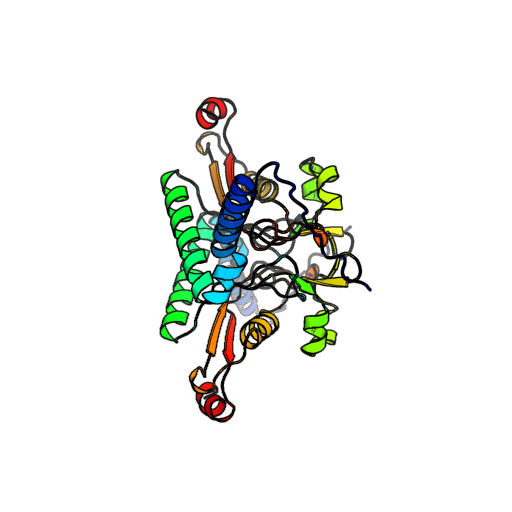B O 1
ATOM 3038 N N . VAL B 1 179 ? -22.297 22 6.48 1 79.06 179 VAL B N 1
ATOM 3039 C CA . VAL B 1 179 ? -23.656 21.484 6.598 1 79.06 179 VAL B CA 1
ATOM 3040 C C . VAL B 1 179 ? -24.516 22 5.445 1 79.06 179 VAL B C 1
ATOM 3042 O O . VAL B 1 179 ? -25.297 21.25 4.871 1 79.06 179 VAL B O 1
ATOM 3045 N N . ALA B 1 180 ? -24.359 23.266 5.121 1 76.5 180 ALA B N 1
ATOM 3046 C CA . ALA B 1 180 ? -25.125 23.891 4.043 1 76.5 180 ALA B CA 1
ATOM 3047 C C . ALA B 1 180 ? -24.812 23.234 2.701 1 76.5 180 ALA B C 1
ATOM 3049 O O . ALA B 1 180 ? -25.703 23.047 1.875 1 76.5 180 ALA B O 1
ATOM 3050 N N . GLN B 1 181 ? -23.609 22.828 2.512 1 72.56 181 GLN B N 1
ATOM 3051 C CA . GLN B 1 181 ? -23.172 22.219 1.262 1 72.56 181 GLN B CA 1
ATOM 3052 C C . GLN B 1 181 ? -23.641 20.766 1.168 1 72.56 181 GLN B C 1
ATOM 3054 O O . GLN B 1 181 ? -23.812 20.234 0.069 1 72.56 181 GLN B O 1
ATOM 3059 N N . GLY B 1 182 ? -23.641 20 2.283 1 66.44 182 GLY B N 1
ATOM 3060 C CA . GLY B 1 182 ? -23.969 18.594 2.346 1 66.44 182 GLY B CA 1
ATOM 3061 C C . GLY B 1 182 ? -25.281 18.25 1.666 1 66.44 182 GLY B C 1
ATOM 3062 O O . GLY B 1 182 ? -25.391 17.219 1.015 1 66.44 182 GLY B O 1
ATOM 3063 N N . ARG B 1 183 ? -26.188 19.203 1.849 1 57.97 183 ARG B N 1
ATOM 3064 C CA . ARG B 1 183 ? -27.469 18.969 1.196 1 57.97 183 ARG B CA 1
ATOM 3065 C C . ARG B 1 183 ? -27.312 18.828 -0.313 1 57.97 183 ARG B C 1
ATOM 3067 O O . ARG B 1 183 ? -27.969 18 -0.946 1 57.97 183 ARG B O 1
ATOM 3074 N N . TYR B 1 184 ? -26.438 19.531 -0.836 1 52.25 184 TYR B N 1
ATOM 3075 C CA . TYR B 1 184 ? -26.234 19.516 -2.279 1 52.25 184 TYR B CA 1
ATOM 3076 C C . TYR B 1 184 ? -25.375 18.328 -2.695 1 52.25 184 TYR B C 1
ATOM 3078 O O . TYR B 1 184 ? -25.594 17.734 -3.756 1 52.25 184 TYR B O 1
ATOM 3086 N N . GLN B 1 185 ? -24.422 17.953 -1.859 1 55.16 185 GLN B N 1
ATOM 3087 C CA . GLN B 1 185 ? -23.484 16.891 -2.203 1 55.16 185 GLN B CA 1
ATOM 3088 C C . GLN B 1 185 ? -24.125 15.523 -2.068 1 55.16 185 GLN B C 1
ATOM 3090 O O . GLN B 1 185 ? -23.766 14.586 -2.781 1 55.16 185 GLN B O 1
ATOM 3095 N N . MET B 1 186 ? -24.938 15.375 -1.076 1 49.31 186 MET B N 1
ATOM 3096 C CA . MET B 1 186 ? -25.656 14.117 -0.888 1 49.31 186 MET B CA 1
ATOM 3097 C C . MET B 1 186 ? -26.719 13.938 -1.955 1 49.31 186 MET B C 1
ATOM 3099 O O . MET B 1 186 ? -27.062 12.805 -2.312 1 49.31 186 MET B O 1
ATOM 3103 N N . MET B 1 187 ? -27.156 14.969 -2.525 1 39.16 187 MET B N 1
ATOM 3104 C CA . MET B 1 187 ? -28.188 14.859 -3.564 1 39.16 187 MET B CA 1
ATOM 3105 C C . MET B 1 187 ? -27.562 14.5 -4.906 1 39.16 187 MET B C 1
ATOM 3107 O O . MET B 1 187 ? -28.125 13.727 -5.676 1 39.16 187 MET B O 1
#

Sequence (374 aa):
MEALQRVYGVSFPDVEMMAAWAKSRQEARSRDHRRIGKEQELFFFHDLSPGSCFFLPRGAFVYRALVDFMREEDRRHDFAEVVSPNVYSCQLWEVAGHRQHYSERTFTFDVDKDTFALKPMNCPGHCLMFAHRPRSWREMPVRFADFGVLHRNEPSGTLRGLTRVRRFQQDDAHVFCTVAQGRYQMMMEALQRVYGVSFPDVEMMAAWAKSRQEARSRDHRRIGKEQELFFFHDLSPGSCFFLPRGAFVYRALVDFMREEDRRHDFAEVVSPNVYSCQLWEVAGHRQHYSERTFTFDVDKDTFALKPMNCPGHCLMFAHRPRSWREMPVRFADFGVLHRNEPSGTLRGLTRVRRFQQDDAHVFCTVAQGRYQMM

Organism: Pteropus vampyrus (NCBI:txid132908)

Nearest PDB structures (foldseek):
  4hwt-assembly1_A  TM=9.773E-01  e=7.407E-23  Homo sapiens
  4p3n-assembly2_C  TM=9.713E-01  e=4.959E-22  Homo sapiens
  1qf6-assembly1_A  TM=9.466E-01  e=3.004E-18  Escherichia coli
  8wih-assembly1_B  TM=9.699E-01  e=7.754E-17  Escherichia coli
  8h9a-assembly1_A  TM=9.676E-01  e=1.266E-16  Escherichia coli

Secondary structure (DSSP, 8-state):
------------SSHHHHHHHHHHHHHHHHT-HHHHHHHTTSEE--TTSTT--EE-HHHHHHHHHHHHHHHHHHHHTTPEEEB--SEEEHHHHHHTT-HHHHTTTS-EEEETTEEEEE-S-SHHHHHHHHHTS---GGGPSEEEEE--EEE----GGG-BTTTB-SEEE--EEEEE--HHHHHHHH-/------------SSHHHHHHHHHHHHHHHHT-HHHHHHHTTSEE--TTSTT--EE-HHHHHHHHHHHHHHHHHHHHTTPEEEB--SEEEHHHHHHTT-HHHHTTTS-EEEETTEEEEE-S-SHHHHHHHHHTS---GGGPSEEEEE--EEE----GGG-BTTTB-SEEE--EEEEE--HHHHHHHH-

InterPro domains:
  IPR002314 Aminoacyl-tRNA synthetase, class II (G/ P/ S/T) [PF00587] (107-180)
  IPR002320 Threonine-tRNA ligase, class IIa [PR01047] (118-146)
  IPR002320 Threonine-tRNA ligase, class IIa [PR01047] (151-174)
  IPR006195 Aminoacyl-tRNA synthetase, class II [PS50862] (62-178)
  IPR045864 Class II Aminoacyl-tRNA synthetase/Biotinyl protein ligase (BPL) and lipoyl protein ligase (LPL) [G3DSA:3.30.930.10] (14-186)
  IPR045864 Class II Aminoacyl-tRNA synthetase/Biotinyl protein ligase (BPL) and lipoyl protein ligase (LPL) [SSF55681] (32-182)

Radius of gyration: 24.62 Å; Cα contacts (8 Å, |Δi|>4): 533; chains: 2; bounding box: 76×68×54 Å